Protein AF-A0A182EG46-F1 (afdb_monomer_lite)

Sequence (198 aa):
VIAFLNEAFMSFDEVIKCHDAYKVETTGETYMMASGVPSENGGKHIFEIAEIALKIRQKTFAHKVIAAPNWRLRVRIGFHCGPIAAGVIGLRSPRYCLFGDTVNFASRMQSNCQANQIQVAESTAKILMEYSKYKLTKRGVVHVKGKGDVNTFWLNELVLDEKQPIEATMPVCNTLYQTLNSETNLKQVNQTIDPIQS

Secondary structure (DSSP, 8-state):
-HHHHHHHHHHHHHHHTTSS-EEEEEETTEEEEESS-SS--TTTHHHHHHHHHHHHHHHHHHPEETTEEEEE---EEEE-----EEEEE-SSS-EEEEESHHHHHHHHHHHTPPTTEEEEEHHHHHHHHTSTTEEEEEEEEEEETTTEEEEEEEEEEE---TTS-----S---THHHHHHHHGGGTTSSS--------

p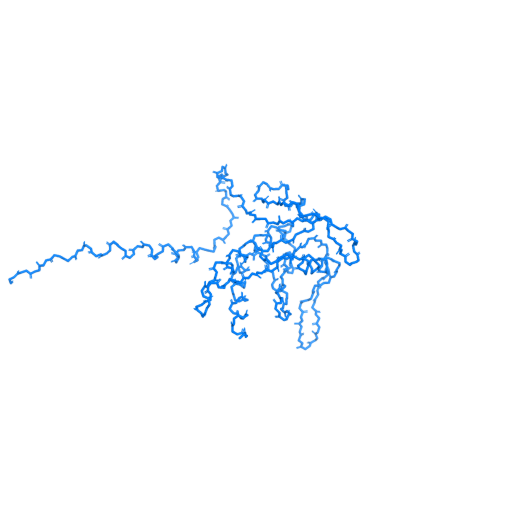LDDT: mean 82.07, std 21.65, range [32.56, 98.38]

Organism: Onchocerca ochengi (NCBI:txid42157)

Foldseek 3Di:
DVVVLVVLVVQLVVLCVQAQKDFQDDDDSDTDIFHCPPHHDPPCGLVRLLVSLQSSLVVQQPDADPVGRPDTQWAQAFAEDDDWDWDWDDDPDTGIDIDDPRVVVRVQQRV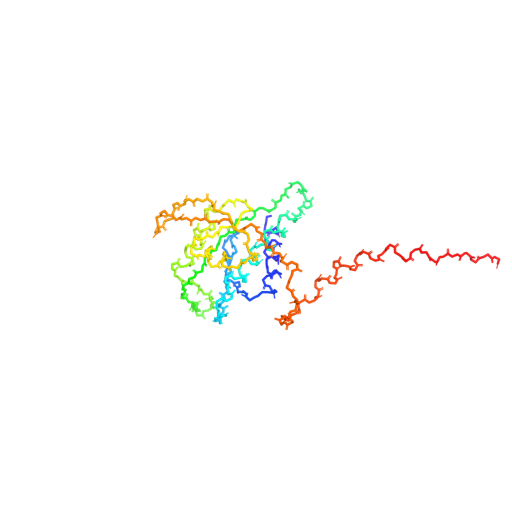PGDTSWYKYFPVSVVVVVVDPQWDKDWPQWDQGVPPGTTTMITTDGGDDDPPDDPPDDDPDPPPPVVVVVVVVPPPPPPPDDDDDDD

InterPro domains:
  IPR001054 Adenylyl cyclase class-3/4/guanylyl cyclase [PF00211] (1-156)
  IPR001054 Adenylyl cyclase class-3/4/guanylyl cyclase [PS50125] (1-110)
  IPR001054 Adenylyl cyclase class-3/4/guanylyl cyclase [SM00044] (1-138)
  IPR001054 Adenylyl cyclase class-3/4/guanylyl cyclase [cd07302] (1-155)
  IPR029787 Nucleotide cyclase [G3DSA:3.30.70.1230] (1-159)
  IPR029787 Nucleotide cyclase [SSF55073] (2-161)
  IPR050401 Cyclic nucleotide synthase [PTHR11920] (1-157)

Radius of gyration: 21.21 Å; chains: 1; bounding box: 42×74×62 Å

Structure (mmCIF, N/CA/C/O backbone):
data_AF-A0A182EG46-F1
#
_entry.id   AF-A0A182EG46-F1
#
loop_
_atom_site.group_PDB
_atom_site.id
_atom_site.type_symbol
_atom_site.label_atom_id
_atom_site.label_alt_id
_atom_site.label_comp_id
_atom_site.label_asym_id
_atom_site.label_entity_id
_atom_site.label_seq_id
_atom_site.pdbx_PDB_ins_code
_atom_site.Cartn_x
_atom_site.Cartn_y
_atom_site.Cartn_z
_atom_site.occupancy
_atom_site.B_iso_or_equiv
_atom_site.auth_seq_id
_atom_site.auth_comp_id
_atom_site.auth_asym_id
_atom_site.auth_atom_id
_atom_site.pdbx_PDB_model_num
ATOM 1 N N . VAL A 1 1 ? 23.048 0.084 -8.386 1.00 69.88 1 VAL A N 1
ATOM 2 C CA . VAL A 1 1 ? 21.799 -0.519 -7.851 1.00 69.88 1 VAL A CA 1
ATOM 3 C C . VAL A 1 1 ? 21.245 0.272 -6.670 1.00 69.88 1 VAL A C 1
ATOM 5 O O . VAL A 1 1 ? 20.116 0.724 -6.766 1.00 69.88 1 VAL A O 1
ATOM 8 N N . ILE A 1 2 ? 22.025 0.519 -5.607 1.00 82.38 2 ILE A N 1
ATOM 9 C CA . ILE A 1 2 ? 21.559 1.271 -4.419 1.00 82.38 2 ILE A CA 1
ATOM 10 C C . ILE A 1 2 ? 21.042 2.677 -4.774 1.00 82.38 2 ILE A C 1
ATOM 12 O O . ILE A 1 2 ? 19.960 3.047 -4.338 1.00 82.38 2 ILE A O 1
ATOM 16 N N . ALA A 1 3 ? 21.759 3.426 -5.622 1.00 83.06 3 ALA A N 1
ATOM 17 C CA . ALA A 1 3 ? 21.340 4.768 -6.046 1.00 83.06 3 ALA A CA 1
ATOM 18 C C . ALA A 1 3 ? 19.960 4.786 -6.732 1.00 83.06 3 ALA A C 1
ATOM 20 O O . ALA A 1 3 ? 19.147 5.659 -6.455 1.00 83.06 3 ALA A O 1
ATOM 21 N N . PHE A 1 4 ? 19.673 3.777 -7.559 1.00 84.12 4 PHE A N 1
ATOM 22 C CA . PHE A 1 4 ? 18.389 3.641 -8.246 1.00 84.12 4 PHE A CA 1
ATOM 23 C C . PHE A 1 4 ? 17.238 3.352 -7.269 1.00 84.12 4 PHE A C 1
ATOM 25 O O . PHE A 1 4 ? 16.177 3.961 -7.358 1.00 84.12 4 PHE A O 1
ATOM 32 N N . LEU A 1 5 ? 17.450 2.447 -6.305 1.00 85.81 5 LEU A N 1
ATOM 33 C CA . LEU A 1 5 ? 16.453 2.178 -5.262 1.00 85.81 5 LEU A CA 1
ATOM 34 C C . LEU A 1 5 ? 16.202 3.414 -4.396 1.00 85.81 5 LEU A C 1
ATOM 36 O O . LEU A 1 5 ? 15.059 3.703 -4.055 1.00 85.81 5 LEU A O 1
ATOM 40 N N . ASN A 1 6 ? 17.260 4.160 -4.080 1.00 88.00 6 ASN A N 1
ATOM 41 C CA . ASN A 1 6 ? 17.144 5.399 -3.327 1.00 88.00 6 ASN A CA 1
ATOM 42 C C . ASN A 1 6 ? 16.305 6.442 -4.080 1.00 88.00 6 ASN A C 1
ATOM 44 O O . ASN A 1 6 ? 15.398 7.019 -3.495 1.00 88.00 6 ASN A O 1
ATOM 48 N N . GLU A 1 7 ? 16.540 6.631 -5.379 1.00 87.31 7 GLU A N 1
ATOM 49 C CA . GLU A 1 7 ? 15.743 7.534 -6.220 1.00 87.31 7 GLU A CA 1
ATOM 50 C C . GLU A 1 7 ? 14.262 7.119 -6.276 1.00 87.31 7 GLU A C 1
ATOM 52 O O . GLU A 1 7 ? 13.366 7.951 -6.110 1.00 87.31 7 GLU A O 1
ATOM 57 N N . ALA A 1 8 ? 13.989 5.818 -6.424 1.00 89.06 8 ALA A N 1
ATOM 58 C CA . ALA A 1 8 ? 12.625 5.298 -6.388 1.00 89.06 8 ALA A CA 1
ATOM 59 C C . ALA A 1 8 ? 11.939 5.580 -5.039 1.00 89.06 8 ALA A C 1
ATOM 61 O O . ALA A 1 8 ? 10.805 6.056 -5.014 1.00 89.06 8 ALA A O 1
ATOM 62 N N . PHE A 1 9 ? 12.621 5.350 -3.914 1.00 92.25 9 PHE A N 1
ATOM 63 C CA . PHE A 1 9 ? 12.062 5.621 -2.587 1.00 92.25 9 PHE A CA 1
ATOM 64 C C . PHE A 1 9 ? 11.908 7.113 -2.290 1.00 92.25 9 PHE A C 1
ATOM 66 O O . PHE A 1 9 ? 10.911 7.493 -1.680 1.00 92.25 9 PHE A O 1
ATOM 73 N N . MET A 1 10 ? 12.807 7.970 -2.779 1.00 91.25 10 MET A N 1
ATOM 74 C CA . MET A 1 10 ? 12.635 9.424 -2.703 1.00 91.25 10 MET A CA 1
ATOM 75 C C . MET A 1 10 ? 11.373 9.871 -3.447 1.00 91.25 10 MET A C 1
ATOM 77 O O . MET A 1 10 ? 10.592 10.667 -2.930 1.00 91.25 10 MET A O 1
ATOM 81 N N . SER A 1 11 ? 11.121 9.295 -4.624 1.00 91.06 11 SER A N 1
ATOM 82 C CA . SER A 1 11 ? 9.901 9.549 -5.389 1.00 91.06 11 SER A CA 1
ATOM 83 C C . SER A 1 11 ? 8.634 9.143 -4.623 1.00 91.06 11 SER A C 1
ATOM 85 O O . SER A 1 11 ? 7.620 9.836 -4.732 1.00 91.06 11 SER A O 1
ATOM 87 N N . PHE A 1 12 ? 8.683 8.069 -3.823 1.00 94.69 12 PHE A N 1
ATOM 88 C CA . PHE A 1 12 ? 7.563 7.646 -2.968 1.00 94.69 12 PHE A CA 1
ATOM 89 C C . PHE A 1 12 ? 7.383 8.591 -1.783 1.00 94.69 12 PHE A C 1
ATOM 91 O O . PHE A 1 12 ? 6.261 9.018 -1.514 1.00 94.69 12 PHE A O 1
ATOM 98 N N . ASP A 1 13 ? 8.484 8.965 -1.127 1.00 94.56 13 ASP A N 1
ATOM 99 C CA . ASP A 1 13 ? 8.486 9.917 -0.016 1.00 94.56 13 ASP A CA 1
ATOM 100 C C . ASP A 1 13 ? 7.876 11.267 -0.451 1.00 94.56 13 ASP A C 1
ATOM 102 O O . ASP A 1 13 ? 7.113 11.873 0.297 1.00 94.56 13 ASP A O 1
ATOM 106 N N . GLU A 1 14 ? 8.134 11.727 -1.681 1.00 93.94 14 GLU A N 1
ATOM 107 C CA . GLU A 1 14 ? 7.495 12.923 -2.252 1.00 93.94 14 GLU A CA 1
ATOM 108 C C . GLU A 1 14 ? 5.975 12.795 -2.402 1.00 93.94 14 GLU A C 1
ATOM 110 O O . GLU A 1 14 ? 5.255 13.754 -2.128 1.00 93.94 14 GLU A O 1
ATOM 115 N N . VAL A 1 15 ? 5.475 11.629 -2.827 1.00 94.31 15 VAL A N 1
ATOM 116 C CA . VAL A 1 15 ? 4.026 11.404 -2.945 1.00 94.31 15 VAL A CA 1
ATOM 117 C C . VAL A 1 15 ? 3.390 11.400 -1.558 1.00 94.31 15 VAL A C 1
ATOM 119 O O . VAL A 1 15 ? 2.380 12.068 -1.349 1.00 94.31 15 VAL A O 1
ATOM 122 N N . ILE A 1 16 ? 3.995 10.698 -0.600 1.00 94.31 16 ILE A N 1
ATOM 123 C CA . ILE A 1 16 ? 3.466 10.541 0.761 1.00 94.31 16 ILE A CA 1
ATOM 124 C C . ILE A 1 16 ? 3.386 11.878 1.501 1.00 94.31 16 ILE A C 1
ATOM 126 O O . ILE A 1 16 ? 2.417 12.103 2.212 1.00 94.31 16 ILE A O 1
ATOM 130 N N . LYS A 1 17 ? 4.322 12.811 1.273 1.00 92.31 17 LYS A N 1
ATOM 131 C CA . LYS A 1 17 ? 4.291 14.159 1.881 1.00 92.31 17 LYS A CA 1
ATOM 132 C C . LYS A 1 17 ? 2.993 14.939 1.640 1.00 92.31 17 LYS A C 1
ATOM 134 O O . LYS A 1 17 ? 2.697 15.848 2.406 1.00 92.31 17 LYS A O 1
ATOM 139 N N . CYS A 1 18 ? 2.258 14.626 0.573 1.00 91.06 18 CYS A N 1
ATOM 140 C CA . CYS A 1 18 ? 1.015 15.314 0.215 1.00 91.06 18 CYS A CA 1
ATOM 141 C C . CYS A 1 18 ? -0.251 14.594 0.710 1.00 91.06 18 CYS A C 1
ATOM 143 O O . CYS A 1 18 ? -1.343 14.974 0.297 1.00 91.06 18 CYS A O 1
ATOM 145 N N . HIS A 1 19 ? -0.110 13.535 1.509 1.00 94.00 19 HIS A N 1
ATOM 146 C CA . HIS A 1 19 ? -1.203 12.661 1.934 1.00 94.00 19 HIS A CA 1
ATOM 147 C C . HIS A 1 19 ? -1.092 12.365 3.427 1.00 94.00 19 HIS A C 1
ATOM 149 O O . HIS A 1 19 ? -0.013 12.462 4.017 1.00 94.00 19 HIS A O 1
ATOM 155 N N . ASP A 1 20 ? -2.197 11.948 4.033 1.00 94.12 20 ASP A N 1
ATOM 156 C CA . ASP A 1 20 ? -2.189 11.459 5.410 1.00 94.12 20 ASP A CA 1
ATOM 157 C C . ASP A 1 20 ? -1.696 10.006 5.438 1.00 94.12 20 ASP A C 1
ATOM 159 O O . ASP A 1 20 ? -2.478 9.057 5.496 1.00 94.12 20 ASP A O 1
ATOM 163 N N . ALA A 1 21 ? -0.383 9.812 5.319 1.00 95.31 21 ALA A N 1
ATOM 164 C CA . ALA A 1 21 ? 0.248 8.503 5.413 1.00 95.31 21 ALA A CA 1
ATOM 165 C C . ALA A 1 21 ? 1.615 8.570 6.103 1.00 95.31 21 ALA A C 1
ATOM 167 O O . ALA A 1 21 ? 2.409 9.490 5.921 1.00 95.31 21 ALA A O 1
ATOM 168 N N . TYR A 1 22 ? 1.907 7.530 6.873 1.00 94.31 22 TYR A N 1
ATOM 169 C CA . TYR A 1 22 ? 3.137 7.335 7.615 1.00 94.31 22 TYR A CA 1
ATOM 170 C C . TYR A 1 22 ? 3.993 6.243 6.965 1.00 94.31 22 TYR A C 1
ATOM 172 O O . TYR A 1 22 ? 3.530 5.125 6.720 1.00 94.31 22 TYR A O 1
ATOM 180 N N . LYS A 1 23 ? 5.269 6.554 6.720 1.00 94.88 23 LYS A N 1
ATOM 181 C CA . LYS A 1 23 ? 6.291 5.588 6.295 1.00 94.88 23 LYS A CA 1
ATOM 182 C C . LYS A 1 23 ? 6.697 4.725 7.488 1.00 94.88 23 LYS A C 1
ATOM 184 O O . LYS A 1 23 ? 7.334 5.222 8.410 1.00 94.88 23 LYS A O 1
ATOM 189 N N . VAL A 1 24 ? 6.356 3.440 7.446 1.00 92.88 24 VAL A N 1
ATOM 190 C CA . VAL A 1 24 ? 6.609 2.497 8.546 1.00 92.88 24 VAL A CA 1
ATOM 191 C C . VAL A 1 24 ? 8.042 1.989 8.479 1.00 92.88 24 VAL A C 1
ATOM 193 O O . VAL A 1 24 ? 8.844 2.230 9.377 1.00 92.88 24 VAL A O 1
ATOM 196 N N . GLU A 1 25 ? 8.382 1.300 7.392 1.00 90.69 25 GLU A N 1
ATOM 197 C CA . GLU A 1 25 ? 9.699 0.703 7.219 1.00 90.69 25 GLU A CA 1
ATOM 198 C C . GLU A 1 25 ? 10.022 0.437 5.748 1.00 90.69 25 GLU A C 1
ATOM 200 O O . GLU A 1 25 ? 9.164 0.474 4.862 1.00 90.69 25 GLU A O 1
ATOM 205 N N . THR A 1 26 ? 11.296 0.153 5.496 1.00 89.88 26 THR A N 1
ATOM 206 C CA . THR A 1 26 ? 11.790 -0.340 4.211 1.00 89.88 26 THR A CA 1
ATOM 207 C C . THR A 1 26 ? 12.552 -1.635 4.447 1.00 89.88 26 THR A C 1
ATOM 209 O O . THR A 1 26 ? 13.492 -1.657 5.245 1.00 89.88 26 THR A O 1
ATOM 212 N N . THR A 1 27 ? 12.189 -2.696 3.731 1.00 89.56 27 THR A N 1
ATOM 213 C CA . THR A 1 27 ? 12.832 -4.012 3.846 1.00 89.56 27 THR A CA 1
ATOM 214 C C . THR A 1 27 ? 13.258 -4.491 2.466 1.00 89.56 27 THR A C 1
ATOM 216 O O . THR A 1 27 ? 12.429 -4.864 1.635 1.00 89.56 27 THR A O 1
ATOM 219 N N . GLY A 1 28 ? 14.568 -4.471 2.205 1.00 89.50 28 GLY A N 1
ATOM 220 C CA . GLY A 1 28 ? 15.116 -4.772 0.882 1.00 89.50 28 GLY A CA 1
ATOM 221 C C . GLY A 1 28 ? 14.587 -3.794 -0.171 1.00 89.50 28 GLY A C 1
ATOM 222 O O . GLY A 1 28 ? 14.840 -2.596 -0.093 1.00 89.50 28 GLY A O 1
ATOM 223 N N . GLU A 1 29 ? 13.836 -4.312 -1.139 1.00 90.75 29 GLU A N 1
ATOM 224 C CA . GLU A 1 29 ? 13.167 -3.537 -2.198 1.00 90.75 29 GLU A CA 1
ATOM 225 C C . GLU A 1 29 ? 11.704 -3.175 -1.873 1.00 90.75 29 GLU A C 1
ATOM 227 O O . GLU A 1 29 ? 11.009 -2.580 -2.695 1.00 90.75 29 GLU A O 1
ATOM 232 N N . THR A 1 30 ? 11.216 -3.535 -0.682 1.00 93.94 30 THR A N 1
ATOM 233 C CA . THR A 1 30 ? 9.835 -3.272 -0.259 1.00 93.94 30 THR A CA 1
ATOM 234 C C . THR A 1 30 ? 9.750 -1.991 0.556 1.00 93.94 30 THR A C 1
ATOM 236 O O . THR A 1 30 ? 10.526 -1.779 1.487 1.00 93.94 30 THR A O 1
ATOM 239 N N . TYR A 1 31 ? 8.761 -1.165 0.222 1.00 95.94 31 TYR A N 1
ATOM 240 C CA . TYR A 1 31 ? 8.428 0.067 0.921 1.00 95.94 31 TYR A CA 1
ATOM 241 C C . TYR A 1 31 ? 7.073 -0.099 1.613 1.00 95.94 31 TYR A C 1
ATOM 243 O O . TYR A 1 31 ? 6.078 -0.390 0.945 1.00 95.94 31 TYR A O 1
ATOM 251 N N . MET A 1 32 ? 7.029 0.073 2.935 1.00 96.06 32 MET A N 1
ATOM 252 C CA . MET A 1 32 ? 5.811 -0.071 3.730 1.00 96.06 32 MET A CA 1
ATOM 253 C C . MET A 1 32 ? 5.342 1.282 4.263 1.00 96.06 32 MET A C 1
ATOM 255 O O . MET A 1 32 ? 6.093 2.026 4.895 1.00 96.06 32 MET A O 1
ATOM 259 N N . MET A 1 33 ? 4.060 1.566 4.052 1.00 96.44 33 MET A N 1
ATOM 260 C CA . MET A 1 33 ? 3.377 2.748 4.565 1.00 96.44 33 MET A CA 1
ATOM 261 C C . MET A 1 33 ? 1.991 2.375 5.084 1.00 96.44 33 MET A C 1
ATOM 263 O O . MET A 1 33 ? 1.413 1.372 4.658 1.00 96.44 33 MET A O 1
ATOM 267 N N . ALA A 1 34 ? 1.459 3.196 5.977 1.00 96.94 34 ALA A N 1
ATOM 268 C CA . ALA A 1 34 ? 0.121 3.051 6.528 1.00 96.94 34 ALA A CA 1
ATOM 269 C C . ALA A 1 34 ? -0.527 4.424 6.706 1.00 96.94 34 ALA A C 1
ATOM 271 O O . ALA A 1 34 ? 0.165 5.422 6.851 1.00 96.94 34 ALA A O 1
ATOM 272 N N . SER A 1 35 ? -1.852 4.471 6.706 1.00 97.19 35 SER A N 1
ATOM 273 C CA . SER A 1 35 ? -2.635 5.677 6.980 1.00 97.19 35 SER A CA 1
ATOM 274 C C . SER A 1 35 ? -3.584 5.398 8.147 1.00 97.19 35 SER A C 1
ATOM 276 O O . SER A 1 35 ? -3.879 4.234 8.426 1.00 97.19 35 SER A O 1
ATOM 278 N N . GLY A 1 36 ? -4.028 6.441 8.852 1.00 94.75 36 GLY A N 1
ATOM 279 C CA . GLY A 1 36 ? -4.749 6.300 10.122 1.00 94.75 36 GLY A CA 1
ATOM 280 C C . GLY A 1 36 ? -3.841 5.920 11.298 1.00 94.75 36 GLY A C 1
ATOM 281 O O . GLY A 1 36 ? -4.321 5.410 12.306 1.00 94.75 36 GLY A O 1
ATOM 282 N N . VAL A 1 37 ? -2.530 6.145 11.156 1.00 92.81 37 VAL A N 1
ATOM 283 C CA . VAL A 1 37 ? -1.521 6.006 12.211 1.00 92.81 37 VAL A CA 1
ATOM 284 C C . VAL A 1 37 ? -0.540 7.184 12.152 1.00 92.81 37 VAL A C 1
ATOM 286 O O . VAL A 1 37 ? -0.230 7.650 11.056 1.00 92.81 37 VAL A O 1
ATOM 289 N N . PRO A 1 38 ? -0.017 7.662 13.296 1.00 89.88 38 PRO A N 1
ATOM 290 C CA . PRO A 1 38 ? -0.308 7.208 14.661 1.00 89.88 38 PRO A CA 1
ATOM 291 C C . PRO A 1 38 ? -1.683 7.653 15.183 1.00 89.88 38 PRO A C 1
ATOM 293 O O . PRO A 1 38 ? -2.116 7.178 16.228 1.00 89.88 38 PRO A O 1
ATOM 296 N N . SER A 1 39 ? -2.361 8.544 14.462 1.00 91.38 39 SER A N 1
ATOM 297 C CA . SER A 1 39 ? -3.698 9.032 14.790 1.00 91.38 39 SER A CA 1
ATOM 298 C C . SER A 1 39 ? -4.708 8.524 13.773 1.00 91.38 39 SER A C 1
ATOM 300 O O . SER A 1 39 ? -4.466 8.577 12.568 1.00 91.38 39 SER A O 1
ATOM 302 N N . GLU A 1 40 ? -5.848 8.045 14.259 1.00 92.62 40 GLU A N 1
ATOM 303 C CA . GLU A 1 40 ? -6.932 7.589 13.396 1.00 92.62 40 GLU A CA 1
ATOM 304 C C . GLU A 1 40 ? -7.522 8.753 12.592 1.00 92.62 40 GLU A C 1
ATOM 306 O O . GLU A 1 40 ? -7.720 9.853 13.107 1.00 92.62 40 GLU A O 1
ATOM 311 N N . ASN A 1 41 ? -7.855 8.496 11.328 1.00 92.88 41 ASN A N 1
ATOM 312 C CA . ASN A 1 41 ? -8.353 9.511 10.397 1.00 92.88 41 ASN A CA 1
ATOM 313 C C . ASN A 1 41 ? -9.816 9.297 9.977 1.00 92.88 41 ASN A C 1
ATOM 315 O O . ASN A 1 41 ? -10.226 9.702 8.888 1.00 92.88 41 ASN A O 1
ATOM 319 N N . GLY A 1 42 ? -10.611 8.630 10.820 1.00 89.81 42 GLY A N 1
ATOM 320 C CA . GLY A 1 42 ? -12.055 8.473 10.610 1.00 89.81 42 GLY A CA 1
ATOM 321 C C . GLY A 1 42 ? -12.429 7.705 9.338 1.00 89.81 42 GLY A C 1
ATOM 322 O O . GLY A 1 42 ? -13.409 8.042 8.683 1.00 89.81 42 GLY A O 1
ATOM 323 N N . GLY A 1 43 ? -11.626 6.711 8.946 1.00 88.69 43 GLY A N 1
ATOM 324 C CA . GLY A 1 43 ? -11.884 5.882 7.759 1.00 88.69 43 GLY A CA 1
ATOM 325 C C . GLY A 1 43 ? -11.297 6.420 6.450 1.00 88.69 43 GLY A C 1
ATOM 326 O O . GLY A 1 43 ? -11.327 5.719 5.440 1.00 88.69 43 GLY A O 1
ATOM 327 N N . LYS A 1 44 ? -10.693 7.618 6.458 1.00 93.62 44 LYS A N 1
ATOM 328 C CA . LYS A 1 44 ? -10.077 8.216 5.260 1.00 93.62 44 LYS A CA 1
ATOM 329 C C . LYS A 1 44 ? -8.865 7.437 4.743 1.00 93.62 44 LYS A C 1
ATOM 331 O O . LYS A 1 44 ? -8.557 7.511 3.556 1.00 93.62 44 LYS A O 1
ATOM 336 N N . HIS A 1 45 ? -8.231 6.635 5.599 1.00 95.31 45 HIS A N 1
ATOM 337 C CA . HIS A 1 45 ? -7.013 5.884 5.291 1.00 95.31 45 HIS A CA 1
ATOM 338 C C . HIS A 1 45 ? -7.082 5.030 4.026 1.00 95.31 45 HIS A C 1
ATOM 340 O O . HIS A 1 45 ? -6.083 4.881 3.326 1.00 95.31 45 HIS A O 1
ATOM 346 N N . ILE A 1 46 ? -8.252 4.480 3.705 1.00 95.88 46 ILE A N 1
ATOM 347 C CA . ILE A 1 46 ? -8.434 3.647 2.513 1.00 95.88 46 ILE A CA 1
ATOM 348 C C . ILE A 1 46 ? -8.235 4.486 1.245 1.00 95.88 46 ILE A C 1
ATOM 350 O O . ILE A 1 46 ? -7.577 4.040 0.304 1.00 95.88 46 ILE A O 1
ATOM 354 N N . PHE A 1 47 ? -8.761 5.711 1.240 1.00 95.19 47 PHE A N 1
ATOM 355 C CA . PHE A 1 47 ? -8.686 6.634 0.109 1.00 95.19 47 PHE A CA 1
ATOM 356 C C . PHE A 1 47 ? -7.289 7.225 -0.046 1.00 95.19 47 PHE A C 1
ATOM 358 O O . PHE A 1 47 ? -6.769 7.237 -1.160 1.00 95.19 47 PHE A O 1
ATOM 365 N N . GLU A 1 48 ? -6.660 7.615 1.065 1.00 96.25 48 GLU A N 1
ATOM 366 C CA . GLU A 1 48 ? -5.273 8.097 1.088 1.00 96.25 48 GLU A CA 1
ATOM 367 C C . GLU A 1 48 ? -4.333 7.062 0.454 1.00 96.25 48 GLU A C 1
ATOM 369 O O . GLU A 1 48 ? -3.606 7.354 -0.495 1.00 96.25 48 GLU A O 1
ATOM 374 N N . ILE A 1 49 ? -4.406 5.803 0.904 1.00 97.50 49 ILE A N 1
ATOM 375 C CA . ILE A 1 49 ? -3.552 4.729 0.380 1.00 97.50 49 ILE A CA 1
ATOM 376 C C . ILE A 1 49 ? -3.875 4.406 -1.084 1.00 97.50 49 ILE A C 1
ATOM 378 O O . ILE A 1 49 ? -2.950 4.179 -1.868 1.00 97.50 49 ILE A O 1
ATOM 382 N N . ALA A 1 50 ? -5.151 4.407 -1.480 1.00 97.06 50 ALA A N 1
ATOM 383 C CA . ALA A 1 50 ? -5.548 4.170 -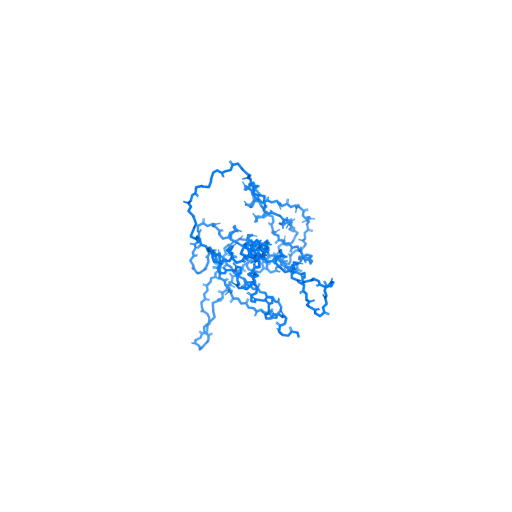2.867 1.00 97.06 50 ALA A CA 1
ATOM 384 C C . ALA A 1 50 ? -4.990 5.245 -3.818 1.00 97.06 50 ALA A C 1
ATOM 386 O O . ALA A 1 50 ? -4.462 4.920 -4.886 1.00 97.06 50 ALA A O 1
ATOM 387 N N . GLU A 1 51 ? -5.057 6.517 -3.426 1.00 96.00 51 GLU A N 1
ATOM 388 C CA . GLU A 1 51 ? -4.553 7.639 -4.221 1.00 96.00 51 GLU A CA 1
ATOM 389 C C . GLU A 1 51 ? -3.023 7.651 -4.292 1.00 96.00 51 GLU A C 1
ATOM 391 O O . GLU A 1 51 ? -2.461 7.807 -5.382 1.00 96.00 51 GLU A O 1
ATOM 396 N N . ILE A 1 52 ? -2.338 7.387 -3.174 1.00 97.00 52 ILE A N 1
ATOM 397 C CA . ILE A 1 52 ? -0.880 7.223 -3.165 1.00 97.00 52 ILE A CA 1
ATOM 398 C C . ILE A 1 52 ? -0.471 6.068 -4.088 1.00 97.00 52 ILE A C 1
ATOM 400 O O . ILE A 1 52 ? 0.444 6.227 -4.897 1.00 97.00 52 ILE A O 1
ATOM 404 N N . ALA A 1 53 ? -1.150 4.918 -4.018 1.00 97.38 53 ALA A N 1
ATOM 405 C CA . ALA A 1 53 ? -0.834 3.752 -4.842 1.00 97.38 53 ALA A CA 1
ATOM 406 C C . ALA A 1 53 ? -0.936 4.061 -6.345 1.00 97.38 53 ALA A C 1
ATOM 408 O O . ALA A 1 53 ? -0.043 3.700 -7.119 1.00 97.38 53 ALA A O 1
ATOM 409 N N . LEU A 1 54 ? -1.994 4.767 -6.758 1.00 96.62 54 LEU A N 1
ATOM 410 C CA . LEU A 1 54 ? -2.183 5.206 -8.142 1.00 96.62 54 LEU A CA 1
ATOM 411 C C . LEU A 1 54 ? -1.076 6.176 -8.584 1.00 96.62 54 LEU A C 1
ATOM 413 O O . LEU A 1 54 ? -0.464 5.959 -9.635 1.00 96.62 54 LEU A O 1
ATOM 417 N N . LYS A 1 55 ? -0.766 7.187 -7.761 1.00 95.62 55 LYS A N 1
ATOM 418 C CA . LYS A 1 55 ? 0.290 8.179 -8.030 1.00 95.62 55 LYS A CA 1
ATOM 419 C C . LYS A 1 55 ? 1.672 7.531 -8.128 1.00 95.62 55 LYS A C 1
ATOM 421 O O . LYS A 1 55 ? 2.410 7.813 -9.072 1.00 95.62 55 LYS A O 1
ATOM 426 N N . ILE A 1 56 ? 2.014 6.619 -7.214 1.00 95.31 56 ILE A N 1
ATOM 427 C CA . ILE A 1 56 ? 3.286 5.881 -7.237 1.00 95.31 56 ILE A CA 1
ATOM 428 C C . ILE A 1 56 ? 3.399 5.046 -8.512 1.00 95.31 56 ILE A C 1
ATOM 430 O O . ILE A 1 56 ? 4.419 5.120 -9.202 1.00 95.31 56 ILE A O 1
ATOM 434 N N . ARG A 1 57 ? 2.365 4.273 -8.867 1.00 95.31 57 ARG A N 1
ATOM 435 C CA . ARG A 1 57 ? 2.390 3.460 -10.090 1.00 95.31 57 ARG A CA 1
ATOM 436 C C . ARG A 1 57 ? 2.557 4.334 -11.336 1.00 95.31 57 ARG A C 1
ATOM 438 O O . ARG A 1 57 ? 3.377 4.019 -12.191 1.00 95.31 57 ARG A O 1
ATOM 445 N N . GLN A 1 58 ? 1.830 5.447 -11.428 1.00 92.56 58 GLN A N 1
ATOM 446 C CA . GLN A 1 58 ? 1.937 6.371 -12.560 1.00 92.56 58 GLN A CA 1
ATOM 447 C C . GLN A 1 58 ? 3.336 6.995 -12.656 1.00 92.56 58 GLN A C 1
ATOM 449 O O . GLN A 1 58 ? 3.951 6.964 -13.722 1.00 92.56 58 GLN A O 1
ATOM 454 N N . LYS A 1 59 ? 3.866 7.513 -11.541 1.00 90.94 59 LYS A N 1
ATOM 455 C CA . LYS A 1 59 ? 5.173 8.184 -11.489 1.00 90.94 59 LYS A CA 1
ATOM 456 C C . LYS A 1 59 ? 6.319 7.227 -11.814 1.00 90.94 59 LYS A C 1
ATOM 458 O O . LYS A 1 59 ? 7.199 7.568 -12.598 1.00 90.94 59 LYS A O 1
ATOM 463 N N . THR A 1 60 ? 6.283 6.007 -11.279 1.00 89.75 60 THR A N 1
ATOM 464 C CA . THR A 1 60 ? 7.305 4.981 -11.559 1.00 89.75 60 THR A CA 1
ATOM 465 C C . THR A 1 60 ? 7.265 4.472 -12.991 1.00 89.75 60 THR A C 1
ATOM 467 O O . THR A 1 60 ? 8.317 4.272 -13.592 1.00 89.75 60 THR A O 1
ATOM 470 N N . PHE A 1 61 ? 6.074 4.317 -13.570 1.00 87.31 61 PHE A N 1
ATOM 471 C CA . PHE A 1 61 ? 5.938 3.881 -14.956 1.00 87.31 61 PHE A CA 1
ATOM 472 C C . PHE A 1 61 ? 6.330 4.973 -15.967 1.00 87.31 61 PHE A C 1
ATOM 474 O O . PHE A 1 61 ? 6.812 4.663 -17.061 1.00 87.31 61 PHE A O 1
ATOM 481 N N . ALA A 1 62 ? 6.136 6.247 -15.612 1.00 85.94 62 ALA A N 1
ATOM 482 C CA . ALA A 1 62 ? 6.561 7.394 -16.414 1.00 85.94 62 ALA A CA 1
ATOM 483 C C . ALA A 1 62 ? 8.073 7.662 -16.320 1.00 85.94 62 ALA A C 1
ATOM 485 O O . ALA A 1 62 ? 8.662 8.182 -17.270 1.00 85.94 62 ALA A O 1
ATOM 486 N N . HIS A 1 63 ? 8.699 7.300 -15.198 1.00 78.81 63 HIS A N 1
ATOM 487 C CA . HIS A 1 63 ? 10.124 7.497 -14.975 1.00 78.81 63 HIS A CA 1
ATOM 488 C C . HIS A 1 63 ? 10.961 6.659 -15.958 1.00 78.81 63 HIS A C 1
ATOM 490 O O . HIS A 1 63 ? 10.873 5.428 -15.995 1.00 78.81 63 HIS A O 1
ATOM 496 N N . LYS A 1 64 ? 11.782 7.342 -16.765 1.00 73.56 64 LYS A N 1
ATOM 497 C CA . LYS A 1 64 ? 12.719 6.729 -17.712 1.00 73.56 64 LYS A CA 1
ATOM 498 C C . LYS A 1 64 ? 14.124 6.785 -17.137 1.00 73.56 64 LYS A C 1
ATOM 500 O O . LYS A 1 64 ? 14.612 7.859 -16.800 1.00 73.56 64 LYS A O 1
ATOM 505 N N . VAL A 1 65 ? 14.794 5.641 -17.102 1.00 72.62 65 VAL A N 1
ATOM 506 C CA . VAL A 1 65 ? 16.199 5.579 -16.695 1.00 72.62 65 VAL A CA 1
ATOM 507 C C . VAL A 1 65 ? 17.064 6.057 -17.860 1.00 72.62 65 VAL A C 1
ATOM 509 O O . VAL A 1 65 ? 16.984 5.492 -18.948 1.00 72.62 65 VAL A O 1
ATOM 512 N N . ILE A 1 66 ? 17.917 7.064 -17.637 1.00 71.44 66 ILE A N 1
ATOM 513 C CA . ILE A 1 66 ? 18.799 7.641 -18.676 1.00 71.44 66 ILE A CA 1
ATOM 514 C C . ILE A 1 66 ? 19.651 6.550 -19.344 1.00 71.44 66 ILE A C 1
ATOM 516 O O . ILE A 1 66 ? 19.759 6.498 -20.565 1.00 71.44 66 ILE A O 1
ATOM 520 N N . ALA A 1 67 ? 20.199 5.633 -18.543 1.00 74.12 67 ALA A N 1
ATOM 521 C CA . ALA A 1 67 ? 21.015 4.520 -19.024 1.00 74.12 67 ALA A CA 1
ATOM 522 C C . ALA A 1 67 ? 20.220 3.435 -19.785 1.00 74.12 67 ALA A C 1
ATOM 524 O O . ALA A 1 67 ? 20.819 2.609 -20.467 1.00 74.12 67 ALA A O 1
ATOM 525 N N . ALA A 1 68 ? 18.888 3.404 -19.663 1.00 75.50 68 ALA A N 1
ATOM 526 C CA . ALA A 1 68 ? 18.025 2.398 -20.281 1.00 75.50 68 ALA A CA 1
ATOM 527 C C . ALA A 1 68 ? 16.630 2.987 -20.591 1.00 75.50 68 ALA A C 1
ATOM 529 O O . ALA A 1 68 ? 15.656 2.669 -19.906 1.00 75.50 68 ALA A O 1
ATOM 530 N N . PRO A 1 69 ? 16.493 3.821 -21.639 1.00 76.06 69 PRO A N 1
ATOM 531 C CA . PRO A 1 69 ? 15.271 4.591 -21.903 1.00 76.06 69 PRO A CA 1
ATOM 532 C C . PRO A 1 69 ? 14.038 3.735 -22.240 1.00 76.06 69 PRO A C 1
ATOM 534 O O . PRO A 1 69 ? 12.906 4.199 -22.098 1.00 76.06 69 PRO A O 1
ATOM 537 N N . ASN A 1 70 ? 14.245 2.483 -22.661 1.00 80.19 70 ASN A N 1
ATOM 538 C CA . ASN A 1 70 ? 13.177 1.517 -22.940 1.00 80.19 70 ASN A CA 1
ATOM 539 C C . ASN A 1 70 ? 12.752 0.711 -21.704 1.00 80.19 70 ASN A C 1
ATOM 541 O O . ASN A 1 70 ? 11.737 0.013 -21.739 1.00 80.19 70 ASN A O 1
ATOM 545 N N . TRP A 1 71 ? 13.518 0.783 -20.615 1.00 82.69 71 TRP A N 1
ATOM 546 C CA . TRP A 1 71 ? 13.213 0.082 -19.379 1.00 82.69 71 TRP A CA 1
ATOM 547 C C . TRP A 1 71 ? 12.386 0.979 -18.456 1.00 82.69 71 TRP A C 1
ATOM 549 O O . TRP A 1 71 ? 12.731 2.133 -18.209 1.00 82.69 71 TRP A O 1
ATOM 559 N N . ARG A 1 72 ? 11.275 0.435 -17.949 1.00 82.69 72 ARG A N 1
ATOM 560 C CA . ARG A 1 72 ? 10.377 1.113 -17.006 1.00 82.69 72 ARG A CA 1
ATOM 561 C C . ARG A 1 72 ? 10.377 0.391 -15.671 1.00 82.69 72 ARG A C 1
ATOM 563 O O . ARG A 1 72 ? 10.289 -0.842 -15.636 1.00 82.69 72 ARG A O 1
ATOM 570 N N . LEU A 1 73 ? 10.384 1.161 -14.587 1.00 87.81 73 LEU A N 1
ATOM 571 C CA . LEU A 1 73 ? 10.206 0.624 -13.246 1.00 87.81 73 LEU A CA 1
ATOM 572 C C . LEU A 1 73 ? 8.760 0.138 -13.086 1.00 87.81 73 LEU A C 1
ATOM 574 O O . LEU A 1 73 ? 7.811 0.914 -13.162 1.00 87.81 73 LEU A O 1
ATOM 578 N N . ARG A 1 74 ? 8.592 -1.170 -12.878 1.00 91.50 74 ARG A N 1
ATOM 579 C CA . ARG A 1 74 ? 7.285 -1.802 -12.668 1.00 91.50 74 ARG A CA 1
ATOM 580 C C . ARG A 1 74 ? 7.145 -2.211 -11.211 1.00 91.50 74 ARG A C 1
ATOM 582 O O . ARG A 1 74 ? 7.708 -3.219 -10.792 1.00 91.50 74 ARG A O 1
ATOM 589 N N . VAL A 1 75 ? 6.376 -1.439 -10.455 1.00 94.31 75 VAL A N 1
ATOM 590 C CA . VAL A 1 75 ? 6.107 -1.715 -9.040 1.00 94.31 75 VAL A CA 1
ATOM 591 C C . VAL A 1 75 ? 4.967 -2.715 -8.870 1.00 94.31 75 VAL A C 1
ATOM 593 O O . VAL A 1 75 ? 4.031 -2.751 -9.666 1.00 94.31 75 VAL A O 1
ATOM 596 N N . ARG A 1 76 ? 5.046 -3.539 -7.826 1.00 97.44 76 ARG A N 1
ATOM 597 C CA . ARG A 1 76 ? 3.942 -4.387 -7.360 1.00 97.44 76 ARG A CA 1
ATOM 598 C C . ARG A 1 76 ? 3.381 -3.751 -6.105 1.00 97.44 76 ARG A C 1
ATOM 600 O O . ARG A 1 76 ? 4.099 -3.676 -5.110 1.00 97.44 76 ARG A O 1
ATOM 607 N N . ILE A 1 77 ? 2.134 -3.302 -6.153 1.00 98.25 77 ILE A N 1
ATOM 608 C CA . ILE A 1 77 ? 1.483 -2.669 -5.007 1.00 98.25 77 ILE A CA 1
ATOM 609 C C . ILE A 1 77 ? 0.342 -3.570 -4.555 1.00 98.25 77 ILE A C 1
ATOM 611 O O . ILE A 1 77 ? -0.431 -4.063 -5.375 1.00 98.25 77 ILE A O 1
ATOM 615 N N . GLY A 1 78 ? 0.232 -3.793 -3.251 1.00 98.00 78 GLY A N 1
ATOM 616 C CA . GLY A 1 78 ? -0.927 -4.447 -2.668 1.00 98.00 78 GLY A CA 1
ATOM 617 C C . GLY A 1 78 ? -1.223 -3.869 -1.299 1.00 98.00 78 GLY A C 1
ATOM 618 O O . GLY A 1 78 ? -0.298 -3.610 -0.532 1.00 98.00 78 GLY A O 1
ATOM 619 N N . PHE A 1 79 ? -2.500 -3.642 -1.011 1.00 97.94 79 PHE A N 1
ATOM 620 C CA . PHE A 1 79 ? -2.925 -3.086 0.267 1.00 97.94 79 PHE A CA 1
ATOM 621 C C . PHE A 1 79 ? -4.256 -3.673 0.729 1.00 97.94 79 PHE A C 1
ATOM 623 O O . PHE A 1 79 ? -5.009 -4.277 -0.039 1.00 97.94 79 PHE A O 1
ATOM 630 N N . HIS A 1 80 ? -4.512 -3.515 2.021 1.00 97.38 80 HIS A N 1
ATOM 631 C CA . HIS A 1 80 ? -5.722 -3.960 2.687 1.00 97.38 80 HIS A CA 1
ATOM 632 C C . HIS A 1 80 ? -6.009 -3.043 3.881 1.00 97.38 80 HIS A C 1
ATOM 634 O O . HIS A 1 80 ? -5.087 -2.450 4.438 1.00 97.38 80 HIS A O 1
ATOM 640 N N . CYS A 1 81 ? -7.279 -2.931 4.261 1.00 95.19 81 CYS A N 1
ATOM 641 C CA . CYS A 1 81 ? -7.744 -2.128 5.385 1.00 95.19 81 CYS A CA 1
ATOM 642 C C . CYS A 1 81 ? -8.381 -3.020 6.453 1.00 95.19 81 CYS A C 1
ATOM 644 O O . CYS A 1 81 ? -9.149 -3.928 6.134 1.00 95.19 81 CYS A O 1
ATOM 646 N N . GLY A 1 82 ? -8.083 -2.744 7.716 1.00 94.69 82 GLY A N 1
ATOM 647 C CA . GLY A 1 82 ? -8.550 -3.535 8.844 1.00 94.69 82 GLY A CA 1
ATOM 648 C C . GLY A 1 82 ? -7.855 -3.124 10.141 1.00 94.69 82 GLY A C 1
ATOM 649 O O . GLY A 1 82 ? -6.971 -2.264 10.118 1.00 94.69 82 GLY A O 1
ATOM 650 N N . PRO A 1 83 ? -8.232 -3.735 11.273 1.00 94.62 83 PRO A N 1
ATOM 651 C CA . PRO A 1 83 ? -7.645 -3.419 12.566 1.00 94.62 83 PRO A CA 1
ATOM 652 C C . PRO A 1 83 ? -6.165 -3.811 12.613 1.00 94.62 83 PRO A C 1
ATOM 654 O O . PRO A 1 83 ? -5.753 -4.839 12.064 1.00 94.62 83 PRO A O 1
ATOM 657 N N . ILE A 1 84 ? -5.371 -2.998 13.302 1.00 95.75 84 ILE A N 1
ATOM 658 C CA . ILE A 1 84 ? -3.947 -3.225 13.549 1.00 95.75 84 ILE A CA 1
ATOM 659 C C . ILE A 1 84 ? -3.615 -2.877 14.998 1.00 95.75 84 ILE A C 1
ATOM 661 O O . ILE A 1 84 ? -4.284 -2.054 15.616 1.00 95.75 84 ILE A O 1
ATOM 665 N N . ALA A 1 85 ? -2.562 -3.488 15.527 1.00 94.62 85 ALA A N 1
ATOM 666 C CA . ALA A 1 85 ? -1.914 -3.037 16.750 1.00 94.62 85 ALA A CA 1
ATOM 667 C C . ALA A 1 85 ? -0.640 -2.281 16.367 1.00 94.62 85 ALA A C 1
ATOM 669 O O . ALA A 1 85 ? 0.148 -2.774 15.561 1.00 94.62 85 ALA A O 1
ATOM 670 N N . ALA A 1 86 ? -0.430 -1.099 16.935 1.00 93.38 86 ALA A N 1
ATOM 671 C CA . ALA A 1 86 ? 0.745 -0.281 16.669 1.00 93.38 86 ALA A CA 1
ATOM 672 C C . ALA A 1 86 ? 1.478 0.040 17.972 1.00 93.38 86 ALA A C 1
ATOM 674 O O . ALA A 1 86 ? 0.850 0.227 19.013 1.00 93.38 86 ALA A O 1
ATOM 675 N N . GLY A 1 87 ? 2.806 0.107 17.926 1.00 92.00 87 GLY A N 1
ATOM 676 C CA . GLY A 1 87 ? 3.599 0.407 19.113 1.00 92.00 87 GLY A CA 1
ATOM 677 C C . GLY A 1 87 ? 5.053 0.712 18.799 1.00 92.00 87 GLY A C 1
ATOM 678 O O . GLY A 1 87 ? 5.556 0.390 17.726 1.00 92.00 87 GLY A O 1
ATOM 679 N N . VAL A 1 88 ? 5.734 1.337 19.756 1.00 92.50 88 VAL A N 1
ATOM 680 C CA . VAL A 1 88 ? 7.172 1.604 19.670 1.00 92.50 88 VAL A CA 1
ATOM 681 C C . VAL A 1 88 ? 7.936 0.463 20.335 1.00 92.50 88 VAL A C 1
ATOM 683 O O . VAL A 1 88 ? 7.687 0.135 21.493 1.00 92.50 88 VAL A O 1
ATOM 686 N N . ILE A 1 89 ? 8.881 -0.130 19.611 1.00 89.88 89 ILE A N 1
ATOM 687 C CA . ILE A 1 89 ? 9.724 -1.231 20.085 1.00 89.88 89 ILE A CA 1
ATOM 688 C C . ILE A 1 89 ? 11.179 -0.786 20.153 1.00 89.88 89 ILE A C 1
ATOM 690 O O . ILE A 1 89 ? 11.697 -0.188 19.216 1.00 89.88 89 ILE A O 1
ATOM 694 N N . GLY A 1 90 ? 11.863 -1.170 21.231 1.00 88.88 90 GLY A N 1
ATOM 695 C CA . GLY A 1 90 ? 13.298 -0.965 21.408 1.00 88.88 90 GLY A CA 1
ATOM 696 C C . GLY A 1 90 ? 13.619 0.246 22.281 1.00 88.88 90 GLY A C 1
ATOM 697 O O . GLY A 1 90 ? 13.102 1.336 22.078 1.00 88.88 90 GLY A O 1
ATOM 698 N N . LEU A 1 91 ? 14.512 0.045 23.255 1.00 86.56 91 LEU A N 1
ATOM 699 C CA . LEU A 1 91 ? 14.904 1.089 24.211 1.00 86.56 91 LEU A CA 1
ATOM 700 C C . LEU A 1 91 ? 15.984 2.030 23.657 1.00 86.56 91 LEU A C 1
ATOM 702 O O . LEU A 1 91 ? 15.956 3.225 23.913 1.00 86.56 91 LEU A O 1
ATOM 706 N N . ARG A 1 92 ? 16.951 1.493 22.900 1.00 88.62 92 ARG A N 1
ATOM 707 C CA . ARG A 1 92 ? 18.092 2.262 22.356 1.00 88.62 92 ARG A CA 1
ATOM 708 C C . ARG A 1 92 ? 17.870 2.773 20.933 1.00 88.62 92 ARG A C 1
ATOM 710 O O . ARG A 1 92 ? 18.477 3.753 20.529 1.00 88.62 92 ARG A O 1
ATOM 717 N N . SER A 1 93 ? 17.024 2.090 20.169 1.00 87.25 93 SER A N 1
ATOM 718 C CA . SER A 1 93 ? 16.651 2.461 18.804 1.00 87.25 93 SER A CA 1
ATOM 719 C C . SER A 1 93 ? 15.157 2.179 18.652 1.00 87.25 93 SER A C 1
ATOM 721 O O . SER A 1 93 ? 14.793 1.076 18.237 1.00 87.25 93 SER A O 1
ATOM 723 N N . PRO A 1 94 ? 14.298 3.110 19.105 1.00 88.12 94 PRO A N 1
ATOM 724 C CA . PRO A 1 94 ? 12.856 2.936 19.051 1.00 88.12 94 PRO A CA 1
ATOM 725 C C . PRO A 1 94 ? 12.381 2.864 17.598 1.00 88.12 94 PRO A C 1
ATOM 727 O O . PRO A 1 94 ? 12.730 3.708 16.773 1.00 88.12 94 PRO A O 1
ATOM 730 N N . ARG A 1 95 ? 11.576 1.849 17.285 1.00 89.25 95 ARG A N 1
ATOM 731 C CA . ARG A 1 95 ? 10.957 1.631 15.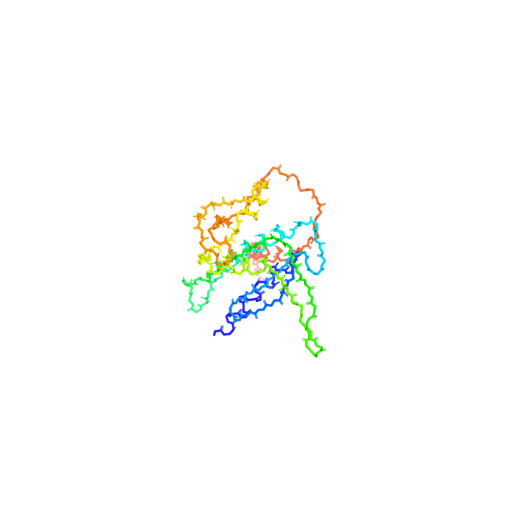973 1.00 89.25 95 ARG A CA 1
ATOM 732 C C . ARG A 1 95 ? 9.453 1.583 16.132 1.00 89.25 95 ARG A C 1
ATOM 734 O O . ARG A 1 95 ? 8.955 0.828 16.961 1.00 89.25 95 ARG A O 1
ATOM 741 N N . TYR A 1 96 ? 8.741 2.376 15.342 1.00 91.25 96 TYR A N 1
ATOM 742 C CA . TYR A 1 96 ? 7.291 2.287 15.277 1.00 91.25 96 TYR A CA 1
ATOM 743 C C . TYR A 1 96 ? 6.906 1.092 14.405 1.00 91.25 96 TYR A C 1
ATOM 745 O O . TYR A 1 96 ? 7.211 1.060 13.215 1.00 91.25 96 TYR A O 1
ATOM 753 N N . CYS A 1 97 ? 6.287 0.088 15.013 1.00 92.19 97 CYS A N 1
ATOM 754 C CA . CYS A 1 97 ? 5.976 -1.182 14.377 1.00 92.19 97 CYS A CA 1
ATOM 755 C C . CYS A 1 97 ? 4.465 -1.401 14.329 1.00 92.19 97 CYS A C 1
ATOM 757 O O . CYS A 1 97 ? 3.749 -1.086 15.283 1.00 92.19 97 CYS A O 1
ATOM 759 N N . LEU A 1 98 ? 4.003 -1.979 13.220 1.00 94.75 98 LEU A N 1
ATOM 760 C CA . LEU A 1 98 ? 2.611 -2.359 13.012 1.00 94.75 98 LEU A CA 1
ATOM 761 C C . LEU A 1 98 ? 2.478 -3.880 13.022 1.00 94.75 98 LEU A C 1
ATOM 763 O O . LEU A 1 98 ? 3.256 -4.589 12.386 1.00 94.75 98 LEU A O 1
ATOM 767 N N . PHE A 1 99 ? 1.455 -4.372 13.708 1.00 94.00 99 PHE A N 1
ATOM 768 C CA . PHE A 1 99 ? 1.175 -5.789 13.887 1.00 94.00 99 PHE A CA 1
ATOM 769 C C . PHE A 1 99 ? -0.285 -6.101 13.601 1.00 94.00 99 PHE A C 1
ATOM 771 O O . PHE A 1 99 ? -1.170 -5.251 13.694 1.00 94.00 99 PHE A O 1
ATOM 778 N N . GLY A 1 100 ? -0.533 -7.369 13.297 1.00 94.94 100 GLY A N 1
ATOM 779 C CA . GLY A 1 100 ? -1.871 -7.904 13.119 1.00 94.94 100 GLY A CA 1
ATOM 780 C C . GLY A 1 100 ? -2.029 -8.662 11.813 1.00 94.94 100 GLY A C 1
ATOM 781 O O . GLY A 1 100 ? -1.139 -8.736 10.964 1.00 94.94 100 GLY A O 1
ATOM 782 N N . ASP A 1 101 ? -3.201 -9.251 11.660 1.00 95.31 101 ASP A N 1
ATOM 783 C CA . ASP A 1 101 ? -3.557 -9.982 10.453 1.00 95.31 101 ASP A CA 1
ATOM 784 C C . ASP A 1 101 ? -3.655 -9.051 9.230 1.00 95.31 101 ASP A C 1
ATOM 786 O O . ASP A 1 101 ? -3.209 -9.418 8.147 1.00 95.31 101 ASP A O 1
ATOM 790 N N . THR A 1 102 ? -4.101 -7.803 9.414 1.00 96.19 102 THR A N 1
ATOM 791 C CA . THR A 1 102 ? -4.216 -6.801 8.342 1.00 96.19 102 THR A CA 1
ATOM 792 C C . THR A 1 102 ? -2.883 -6.524 7.640 1.00 96.19 102 THR A C 1
ATOM 794 O O . THR A 1 102 ? -2.830 -6.548 6.410 1.00 96.19 102 THR A O 1
ATOM 797 N N . VAL A 1 103 ? -1.787 -6.318 8.386 1.00 95.56 103 VAL A N 1
ATOM 798 C CA . VAL A 1 103 ? -0.460 -6.053 7.788 1.00 95.56 103 VAL A CA 1
ATOM 799 C C . VAL A 1 103 ? 0.084 -7.279 7.055 1.00 95.56 103 VAL A C 1
ATOM 801 O O . VAL A 1 103 ? 0.607 -7.168 5.944 1.00 95.56 103 VAL A O 1
ATOM 804 N N . ASN A 1 104 ? -0.120 -8.470 7.625 1.00 95.56 104 ASN A N 1
ATOM 805 C CA . ASN A 1 104 ? 0.259 -9.727 6.990 1.00 95.56 104 ASN A CA 1
ATOM 806 C C . ASN A 1 104 ? -0.529 -9.941 5.697 1.00 95.56 104 ASN A C 1
ATOM 808 O O . ASN A 1 104 ? 0.045 -10.294 4.667 1.00 95.56 104 ASN A O 1
ATOM 812 N N . PHE A 1 105 ? -1.835 -9.696 5.726 1.00 96.94 105 PHE A N 1
ATOM 813 C CA . PHE A 1 105 ? -2.705 -9.875 4.577 1.00 96.94 105 PHE A CA 1
ATOM 814 C C . PHE A 1 105 ? -2.413 -8.851 3.470 1.00 96.94 105 PHE A C 1
ATOM 816 O O . PHE A 1 105 ? -2.343 -9.237 2.303 1.00 96.94 105 PHE A O 1
ATOM 823 N N . ALA A 1 106 ? -2.107 -7.595 3.814 1.00 97.12 106 ALA A N 1
ATOM 824 C CA . ALA A 1 106 ? -1.617 -6.590 2.865 1.00 97.12 106 ALA A CA 1
ATOM 825 C C . ALA A 1 106 ? -0.304 -7.030 2.187 1.00 97.12 106 ALA A C 1
ATOM 827 O O . ALA A 1 106 ? -0.187 -6.972 0.961 1.00 97.12 106 ALA A O 1
ATOM 828 N N . SER A 1 107 ? 0.646 -7.583 2.951 1.00 95.88 107 SER A N 1
ATOM 829 C CA . SER A 1 107 ? 1.870 -8.181 2.395 1.00 95.88 107 SER A CA 1
ATOM 830 C C . SER A 1 107 ? 1.564 -9.343 1.432 1.00 95.88 107 SER A C 1
ATOM 832 O O . SER A 1 107 ? 2.201 -9.486 0.381 1.00 95.88 107 SER A O 1
ATOM 834 N N . ARG A 1 108 ? 0.532 -10.155 1.709 1.00 96.62 108 ARG A N 1
ATOM 835 C CA . ARG A 1 108 ? 0.068 -11.199 0.773 1.00 96.62 108 ARG A CA 1
ATOM 836 C C . ARG A 1 108 ? -0.588 -10.631 -0.481 1.00 96.62 108 ARG A C 1
ATOM 838 O O . ARG A 1 108 ? -0.409 -11.217 -1.549 1.00 96.62 108 ARG A O 1
ATOM 845 N N . MET A 1 109 ? -1.297 -9.507 -0.386 1.00 97.62 109 MET A N 1
ATOM 846 C CA . MET A 1 109 ? -1.815 -8.808 -1.566 1.00 97.62 109 MET A CA 1
ATOM 847 C C . MET A 1 109 ? -0.674 -8.313 -2.452 1.00 97.62 109 MET A C 1
ATOM 849 O O . MET A 1 109 ? -0.730 -8.501 -3.662 1.00 97.62 109 MET A O 1
ATOM 853 N N . GLN A 1 110 ? 0.381 -7.748 -1.862 1.00 97.31 110 GLN A N 1
ATOM 854 C CA . GLN A 1 110 ? 1.535 -7.243 -2.605 1.00 97.31 110 GLN A CA 1
ATOM 855 C C . GLN A 1 110 ? 2.344 -8.372 -3.258 1.00 97.31 110 GLN A C 1
ATOM 857 O O . GLN A 1 110 ? 2.652 -8.303 -4.448 1.00 97.31 110 GLN A O 1
ATOM 862 N N . SER A 1 111 ? 2.654 -9.434 -2.514 1.00 95.25 111 SER A N 1
ATOM 863 C CA . SER A 1 111 ? 3.491 -10.534 -3.018 1.00 95.25 111 SER A CA 1
ATOM 864 C C . SER A 1 111 ? 2.828 -11.341 -4.141 1.00 95.25 111 SER A C 1
ATOM 866 O O . SER A 1 111 ? 3.523 -11.793 -5.049 1.00 95.25 111 SER A O 1
ATOM 868 N N . ASN A 1 112 ? 1.494 -11.466 -4.129 1.00 95.56 112 ASN A N 1
ATOM 869 C CA . ASN A 1 112 ? 0.719 -12.110 -5.199 1.00 95.56 112 ASN A CA 1
ATOM 870 C C . ASN A 1 112 ? 0.324 -11.158 -6.343 1.00 95.56 112 ASN A C 1
ATOM 872 O O . ASN A 1 112 ? -0.382 -11.583 -7.266 1.00 95.56 112 ASN A O 1
ATOM 876 N N . CYS A 1 113 ? 0.732 -9.888 -6.280 1.00 96.88 113 CYS A N 1
ATOM 877 C CA . CYS A 1 113 ? 0.402 -8.874 -7.274 1.00 96.88 113 CYS A CA 1
ATOM 878 C C . CYS A 1 113 ? 1.268 -9.014 -8.531 1.00 96.88 113 CYS A C 1
ATOM 880 O O . CYS A 1 113 ? 2.457 -9.343 -8.471 1.00 96.88 113 CYS A O 1
ATOM 882 N N . GLN A 1 114 ? 0.670 -8.732 -9.688 1.00 95.94 114 GLN A N 1
ATOM 883 C CA . GLN A 1 114 ? 1.394 -8.669 -10.953 1.00 95.94 114 GLN A CA 1
ATOM 884 C C . GLN A 1 114 ? 2.195 -7.364 -11.061 1.00 95.94 114 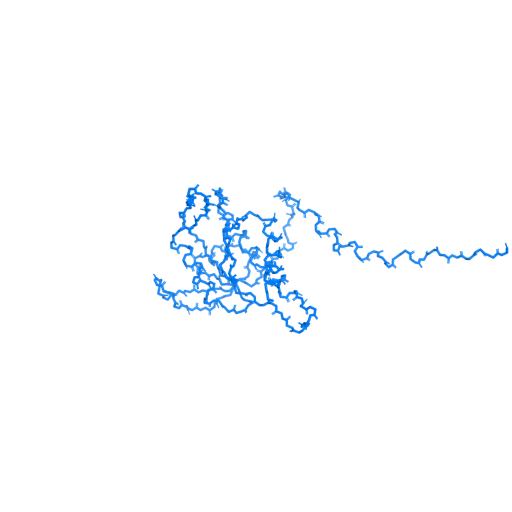GLN A C 1
ATOM 886 O O . GLN A 1 114 ? 1.871 -6.346 -10.451 1.00 95.94 114 GLN A O 1
ATOM 891 N N . ALA A 1 115 ? 3.274 -7.390 -11.844 1.00 95.50 115 ALA A N 1
ATOM 892 C CA . ALA A 1 115 ? 4.100 -6.207 -12.062 1.00 95.50 115 ALA A CA 1
ATOM 893 C C . ALA A 1 115 ? 3.275 -5.069 -12.687 1.00 95.50 115 ALA A C 1
ATOM 895 O O . ALA A 1 115 ? 2.542 -5.291 -13.650 1.00 95.50 115 ALA A O 1
ATOM 896 N N . ASN A 1 116 ? 3.441 -3.851 -12.167 1.00 95.38 116 ASN A N 1
ATOM 897 C CA . ASN A 1 116 ? 2.685 -2.657 -12.550 1.00 95.38 116 ASN A CA 1
ATOM 898 C C . ASN A 1 116 ? 1.170 -2.747 -12.278 1.00 95.38 116 ASN A C 1
ATOM 900 O O . ASN A 1 116 ? 0.385 -2.091 -12.956 1.00 95.38 116 ASN A O 1
ATOM 904 N N . GLN A 1 117 ? 0.749 -3.556 -11.304 1.00 97.31 117 GLN A N 1
ATOM 905 C CA . GLN A 1 117 ? -0.642 -3.641 -10.860 1.00 97.31 117 GLN A CA 1
ATOM 906 C C . GLN A 1 117 ? -0.785 -3.221 -9.393 1.00 97.31 117 GLN A C 1
ATOM 908 O O . GLN A 1 117 ? 0.190 -3.179 -8.634 1.00 97.31 117 GLN A O 1
ATOM 913 N N . ILE A 1 118 ? -2.019 -2.880 -9.013 1.00 98.38 118 ILE A N 1
ATOM 914 C CA . ILE A 1 118 ? -2.399 -2.543 -7.638 1.00 98.38 118 ILE A CA 1
ATOM 915 C C . ILE A 1 118 ? -3.461 -3.539 -7.190 1.00 98.38 118 ILE A C 1
ATOM 917 O O . ILE A 1 118 ? -4.578 -3.515 -7.704 1.00 98.38 118 ILE A O 1
ATOM 921 N N . GLN A 1 119 ? -3.112 -4.411 -6.248 1.00 98.38 119 GLN A N 1
ATOM 922 C CA . GLN A 1 119 ? -3.999 -5.454 -5.745 1.00 98.38 119 GLN A CA 1
ATOM 923 C C . GLN A 1 119 ? -4.693 -5.054 -4.451 1.00 98.38 119 GLN A C 1
ATOM 925 O O . GLN A 1 119 ? -4.043 -4.623 -3.499 1.00 98.38 119 GLN A O 1
ATOM 930 N N . VAL A 1 120 ? -5.989 -5.331 -4.373 1.00 97.75 120 VAL A N 1
ATOM 931 C CA . VAL A 1 120 ? -6.757 -5.220 -3.132 1.00 97.75 120 VAL A CA 1
ATOM 932 C C . VAL A 1 120 ? -7.596 -6.472 -2.889 1.00 97.75 120 VAL A C 1
ATOM 934 O O . VAL A 1 120 ? -8.025 -7.152 -3.829 1.00 97.75 120 VAL A O 1
ATOM 937 N N . ALA A 1 121 ? -7.824 -6.781 -1.613 1.00 95.75 121 ALA A N 1
ATOM 938 C CA . ALA A 1 121 ? -8.760 -7.822 -1.200 1.00 95.75 121 ALA A CA 1
ATOM 939 C C . ALA A 1 121 ? -10.214 -7.369 -1.410 1.00 95.75 121 ALA A C 1
ATOM 941 O O . ALA A 1 121 ? -10.503 -6.172 -1.400 1.00 95.75 121 ALA A O 1
ATOM 942 N N . GLU A 1 122 ? -11.138 -8.322 -1.551 1.00 96.25 122 GLU A N 1
ATOM 943 C CA . GLU A 1 122 ? -12.565 -8.058 -1.783 1.00 96.25 122 GLU A CA 1
ATOM 944 C C . GLU A 1 122 ? -13.196 -7.073 -0.790 1.00 96.25 122 GLU A C 1
ATOM 946 O O . GLU A 1 122 ? -13.947 -6.197 -1.204 1.00 96.25 122 GLU A O 1
ATOM 951 N N . SER A 1 123 ? -12.891 -7.177 0.503 1.00 95.56 123 SER A N 1
ATOM 952 C CA . SER A 1 123 ? -13.454 -6.283 1.524 1.00 95.56 123 SER A CA 1
ATOM 953 C C . SER A 1 123 ? -13.036 -4.825 1.321 1.00 95.56 123 SER A C 1
ATOM 955 O O . SER A 1 123 ? -13.877 -3.936 1.369 1.00 95.56 123 SER A O 1
ATOM 957 N N . THR A 1 124 ? -11.762 -4.576 1.011 1.00 96.44 124 THR A N 1
ATOM 958 C CA . THR A 1 124 ? -11.262 -3.233 0.670 1.00 96.44 124 THR A CA 1
ATOM 959 C C . THR A 1 124 ? -11.813 -2.756 -0.674 1.00 96.44 124 THR A C 1
ATOM 961 O O . THR A 1 124 ? -12.158 -1.588 -0.822 1.00 96.44 124 THR A O 1
ATOM 964 N N . ALA A 1 125 ? -11.926 -3.661 -1.650 1.00 96.50 125 ALA A N 1
ATOM 965 C CA . ALA A 1 125 ? -12.480 -3.348 -2.962 1.00 96.50 125 ALA A CA 1
ATOM 966 C C . ALA A 1 125 ? -13.935 -2.874 -2.869 1.00 96.50 125 ALA A C 1
ATOM 968 O O . ALA A 1 125 ? -14.280 -1.897 -3.520 1.00 96.50 125 ALA A O 1
ATOM 969 N N . LYS A 1 126 ? -14.760 -3.527 -2.038 1.00 95.69 126 LYS A N 1
ATOM 970 C CA . LYS A 1 126 ? -16.160 -3.142 -1.809 1.00 95.69 126 LYS A CA 1
ATOM 971 C C . LYS A 1 126 ? -16.277 -1.703 -1.313 1.00 95.69 126 LYS A C 1
ATOM 973 O O . LYS A 1 126 ? -17.017 -0.937 -1.912 1.00 95.69 126 LYS A O 1
ATOM 978 N N . ILE A 1 127 ? -15.465 -1.321 -0.326 1.00 95.12 127 ILE A N 1
ATOM 979 C CA . ILE A 1 127 ? -15.453 0.051 0.204 1.00 95.12 127 ILE A CA 1
ATOM 980 C C . ILE A 1 127 ? -15.057 1.056 -0.883 1.00 95.12 127 ILE A C 1
ATOM 982 O O . ILE A 1 127 ? -15.673 2.105 -1.010 1.00 95.12 127 ILE A O 1
ATOM 986 N N . LEU A 1 128 ? -14.056 0.745 -1.713 1.00 94.56 128 LEU A N 1
ATOM 987 C CA . LEU A 1 128 ? -13.670 1.634 -2.816 1.00 94.56 128 LEU A CA 1
ATOM 988 C C . LEU A 1 128 ? -14.745 1.718 -3.912 1.00 94.56 128 LEU A C 1
ATOM 990 O O . LEU A 1 128 ? -14.914 2.779 -4.501 1.00 94.56 128 LEU A O 1
ATOM 994 N N . MET A 1 129 ? -15.467 0.625 -4.177 1.00 93.31 129 MET A N 1
ATOM 995 C CA . MET A 1 129 ? -16.546 0.566 -5.172 1.00 93.31 129 MET A CA 1
ATOM 996 C C . MET A 1 129 ? -17.801 1.341 -4.760 1.00 93.31 129 MET A C 1
ATOM 998 O O . MET A 1 129 ? -18.573 1.721 -5.635 1.00 93.31 129 MET A O 1
ATOM 1002 N N . GLU A 1 130 ? -18.006 1.599 -3.465 1.00 91.94 130 GLU A N 1
ATOM 1003 C CA . GLU A 1 130 ? -19.079 2.489 -2.989 1.00 91.94 130 GLU A CA 1
ATOM 1004 C C . GLU A 1 130 ? -18.899 3.930 -3.494 1.00 91.94 130 GLU A C 1
ATOM 1006 O O . GLU A 1 130 ? -19.864 4.688 -3.572 1.00 91.94 130 GLU A O 1
ATOM 1011 N N . TYR A 1 131 ? -17.680 4.299 -3.897 1.00 88.12 131 TYR A N 1
ATOM 1012 C CA . TYR A 1 131 ? -17.356 5.616 -4.426 1.00 88.12 131 TYR A CA 1
ATOM 1013 C C . TYR A 1 131 ? -17.127 5.538 -5.935 1.00 88.12 131 TYR A C 1
ATOM 1015 O O . TYR A 1 131 ? -16.201 4.879 -6.412 1.00 88.12 131 TYR A O 1
ATOM 1023 N N . SER A 1 132 ? -17.907 6.306 -6.700 1.00 84.06 132 SER A N 1
ATOM 1024 C CA . SER A 1 132 ? -17.818 6.372 -8.168 1.00 84.06 132 SER A CA 1
ATOM 1025 C C . SER A 1 132 ? -16.449 6.823 -8.697 1.00 84.06 132 SER A C 1
ATOM 1027 O O . SER A 1 132 ? -16.149 6.616 -9.872 1.00 84.06 132 SER A O 1
ATOM 1029 N N . LYS A 1 133 ? -15.592 7.392 -7.837 1.00 91.75 133 LYS A N 1
ATOM 1030 C CA . LYS A 1 133 ? -14.254 7.864 -8.206 1.00 91.75 133 LYS A CA 1
ATOM 1031 C C . LYS A 1 133 ? -13.241 6.753 -8.482 1.00 91.75 133 LYS A C 1
ATOM 1033 O O . LYS A 1 133 ? -12.216 7.045 -9.085 1.00 91.75 133 LYS A O 1
ATOM 1038 N N . TYR A 1 134 ? -13.463 5.500 -8.073 1.00 94.56 134 TYR A N 1
ATOM 1039 C CA . TYR A 1 134 ? -12.478 4.429 -8.287 1.00 94.56 134 TYR A CA 1
ATOM 1040 C C . TYR A 1 134 ? -12.949 3.377 -9.281 1.00 94.56 134 TYR A C 1
ATOM 1042 O O . TYR A 1 134 ? -13.989 2.743 -9.117 1.00 94.56 134 TYR A O 1
ATOM 1050 N N . LYS A 1 135 ? -12.104 3.099 -10.275 1.00 94.81 135 LYS A N 1
ATOM 1051 C CA . LYS A 1 135 ? -12.331 2.017 -11.231 1.00 94.81 135 LYS A CA 1
ATOM 1052 C C . LYS A 1 135 ? -11.586 0.762 -10.798 1.00 94.81 135 LYS A C 1
ATOM 1054 O O . LYS A 1 135 ? -10.358 0.687 -10.905 1.00 94.81 135 LYS A O 1
ATOM 1059 N N . LEU A 1 136 ? -12.338 -0.237 -10.344 1.00 96.00 136 LEU A N 1
ATOM 1060 C CA . LEU A 1 136 ? -11.816 -1.545 -9.960 1.00 96.00 136 LEU A CA 1
ATOM 1061 C C . LEU A 1 136 ? -12.258 -2.629 -10.947 1.00 96.00 136 LEU A C 1
ATOM 1063 O O . LEU A 1 136 ? -13.361 -2.595 -11.486 1.00 96.00 136 LEU A O 1
ATOM 1067 N N . THR A 1 137 ? -11.407 -3.626 -11.176 1.00 96.75 137 THR A N 1
ATOM 1068 C CA . THR A 1 137 ? -11.738 -4.797 -12.004 1.00 96.75 137 THR A CA 1
ATOM 1069 C C . THR A 1 137 ? -11.448 -6.074 -11.238 1.00 96.75 137 THR A C 1
ATOM 1071 O O . THR A 1 137 ? -10.400 -6.202 -10.607 1.00 96.75 137 THR A O 1
ATOM 1074 N N . LYS A 1 138 ? -12.376 -7.034 -11.275 1.00 97.00 138 LYS A N 1
ATOM 1075 C CA . LYS A 1 138 ? -12.189 -8.328 -10.614 1.00 97.00 138 LYS A CA 1
ATOM 1076 C C . LYS A 1 138 ? -11.016 -9.065 -11.261 1.00 97.00 138 LYS A C 1
ATOM 1078 O O . LYS A 1 138 ? -11.040 -9.324 -12.460 1.00 97.00 138 LYS A O 1
ATOM 1083 N N . ARG A 1 139 ? -10.007 -9.417 -10.461 1.00 95.50 139 ARG A N 1
ATOM 1084 C CA . ARG A 1 139 ? -8.889 -10.269 -10.890 1.00 95.50 139 ARG A CA 1
ATOM 1085 C C . ARG A 1 139 ? -9.321 -11.731 -10.930 1.00 95.50 139 ARG A C 1
ATOM 1087 O O . ARG A 1 139 ? -8.976 -12.453 -11.856 1.00 95.50 139 ARG A O 1
ATOM 1094 N N . GLY A 1 140 ? -10.033 -12.156 -9.889 1.00 95.88 140 GLY A N 1
ATOM 1095 C CA . GLY A 1 140 ? -10.374 -13.552 -9.640 1.00 95.88 140 GLY A CA 1
ATOM 1096 C C . GLY A 1 140 ? -9.942 -14.001 -8.248 1.00 95.88 140 GLY A C 1
ATOM 1097 O O . GLY A 1 140 ? -9.648 -13.181 -7.372 1.00 95.88 140 GLY A O 1
ATOM 1098 N N . VAL A 1 141 ? -9.934 -15.315 -8.056 1.00 96.31 141 VAL A N 1
ATOM 1099 C CA . VAL A 1 141 ? -9.598 -15.959 -6.787 1.00 96.31 141 VAL A CA 1
ATOM 1100 C C . VAL A 1 141 ? -8.091 -16.184 -6.701 1.00 96.31 141 VAL A C 1
ATOM 1102 O O . VAL A 1 141 ? -7.463 -16.620 -7.665 1.00 96.31 141 VAL A O 1
ATOM 1105 N N . VAL A 1 142 ? -7.509 -15.869 -5.548 1.00 96.00 142 VAL A N 1
ATOM 1106 C CA . VAL A 1 142 ? -6.087 -16.051 -5.250 1.00 96.00 142 VAL A CA 1
ATOM 1107 C C . VAL A 1 142 ? -5.969 -16.789 -3.928 1.00 96.00 142 VAL A C 1
ATOM 1109 O O . VAL A 1 142 ? -6.570 -16.379 -2.936 1.00 96.00 142 VAL A O 1
ATOM 1112 N N . HIS A 1 143 ? -5.166 -17.849 -3.909 1.00 95.12 143 HIS A N 1
ATOM 1113 C CA . HIS A 1 143 ? -4.886 -18.582 -2.685 1.00 95.12 143 HIS A CA 1
ATOM 1114 C C . HIS A 1 143 ? -3.927 -17.791 -1.789 1.00 95.12 143 HIS A C 1
ATOM 1116 O O . HIS A 1 143 ? -2.803 -17.466 -2.179 1.00 95.12 143 HIS A O 1
ATOM 1122 N N . VAL A 1 144 ? -4.358 -17.483 -0.569 1.00 94.44 144 VAL A N 1
ATOM 1123 C CA . VAL A 1 144 ? -3.606 -16.695 0.404 1.00 94.44 144 VAL A CA 1
ATOM 1124 C C . VAL A 1 144 ? -3.384 -17.509 1.673 1.00 94.44 144 VAL A C 1
ATOM 1126 O O . VAL A 1 144 ? -4.324 -17.920 2.353 1.00 94.44 144 VAL A O 1
ATOM 1129 N N . LYS A 1 145 ? -2.112 -17.703 2.038 1.00 89.25 145 LYS A N 1
ATOM 1130 C CA . LYS A 1 145 ? -1.724 -18.432 3.253 1.00 89.25 145 LYS A CA 1
ATOM 1131 C C . LYS A 1 145 ? -2.441 -17.864 4.486 1.00 89.25 145 LYS A C 1
ATOM 1133 O O . LYS A 1 145 ? -2.296 -16.682 4.784 1.00 89.25 145 LYS A O 1
ATOM 1138 N N . GLY A 1 146 ? -3.167 -18.720 5.206 1.00 90.62 146 GLY A N 1
ATOM 1139 C CA . GLY A 1 146 ? -3.920 -18.356 6.415 1.00 90.62 146 GLY A CA 1
ATOM 1140 C C . GLY A 1 146 ? -5.310 -17.759 6.162 1.00 90.62 146 GLY A C 1
ATOM 1141 O O . GLY A 1 146 ? -6.069 -17.600 7.111 1.00 90.62 146 GLY A O 1
ATOM 1142 N N . LYS A 1 147 ? -5.665 -17.463 4.905 1.00 91.56 147 LYS A N 1
ATOM 1143 C CA . LYS A 1 147 ? -6.995 -16.971 4.502 1.00 91.56 147 LYS A CA 1
ATOM 1144 C C . LYS A 1 147 ? -7.725 -17.902 3.532 1.00 91.56 147 LYS A C 1
ATOM 1146 O O . LYS A 1 147 ? -8.932 -17.770 3.381 1.00 91.56 147 LYS A O 1
ATOM 1151 N N . GLY A 1 148 ? -7.012 -18.841 2.910 1.00 94.50 148 GLY A N 1
ATOM 1152 C CA . GLY A 1 148 ? -7.567 -19.710 1.880 1.00 94.50 148 GLY A CA 1
ATOM 1153 C C . GLY A 1 148 ? -7.774 -18.943 0.579 1.00 94.50 148 GLY A C 1
ATOM 1154 O O . GLY A 1 148 ? -6.969 -18.085 0.219 1.00 94.50 148 GLY A O 1
ATOM 1155 N N . ASP A 1 149 ? -8.851 -19.259 -0.120 1.00 96.50 149 ASP A N 1
ATOM 1156 C CA . ASP A 1 149 ? -9.160 -18.683 -1.421 1.00 96.50 149 ASP A CA 1
ATOM 1157 C C . ASP A 1 149 ? -9.894 -17.349 -1.270 1.00 96.50 149 ASP A C 1
ATOM 1159 O O . ASP A 1 149 ? -10.983 -17.266 -0.705 1.00 96.50 149 ASP A O 1
ATOM 1163 N N . VAL A 1 150 ? -9.275 -16.282 -1.774 1.00 96.31 150 VAL A N 1
ATOM 1164 C CA . VAL A 1 150 ? -9.739 -14.903 -1.596 1.00 96.31 150 VAL A CA 1
ATOM 1165 C C . VAL A 1 150 ? -10.017 -14.269 -2.955 1.00 96.31 150 VAL A C 1
ATOM 1167 O O . VAL A 1 150 ? -9.161 -14.284 -3.841 1.00 96.31 150 VAL A O 1
ATOM 1170 N N . ASN A 1 151 ? -11.184 -13.640 -3.120 1.00 97.31 151 ASN A N 1
ATOM 1171 C CA . ASN A 1 151 ? -11.437 -12.786 -4.280 1.00 97.31 151 ASN A CA 1
ATOM 1172 C C . ASN A 1 151 ? -10.592 -11.512 -4.198 1.00 97.31 151 ASN A C 1
ATOM 1174 O O . ASN A 1 151 ? -10.550 -10.818 -3.180 1.00 97.31 151 ASN A O 1
ATOM 1178 N N . THR A 1 152 ? -9.958 -11.168 -5.310 1.00 97.38 152 THR A N 1
ATOM 1179 C CA . THR A 1 152 ? -9.082 -10.001 -5.404 1.00 97.38 152 THR A CA 1
ATOM 1180 C C . THR A 1 152 ? -9.449 -9.140 -6.602 1.00 97.38 152 THR A C 1
ATOM 1182 O O . THR A 1 152 ? -10.066 -9.597 -7.573 1.00 97.38 152 THR A O 1
ATOM 1185 N N . PHE A 1 153 ? -9.079 -7.868 -6.512 1.00 98.25 153 PHE A N 1
ATOM 1186 C CA . PHE A 1 153 ? -9.402 -6.849 -7.499 1.00 98.25 153 PHE A CA 1
ATOM 1187 C C . PHE A 1 153 ? -8.161 -6.033 -7.841 1.00 98.25 153 PHE A C 1
ATOM 1189 O O . PHE A 1 153 ? -7.263 -5.857 -7.013 1.00 98.25 153 PHE A O 1
ATOM 1196 N N . TRP A 1 154 ? -8.143 -5.527 -9.068 1.00 98.06 154 TRP A N 1
ATOM 1197 C CA . TRP A 1 154 ? -7.189 -4.539 -9.535 1.00 98.06 154 TRP A CA 1
ATOM 1198 C C . TRP A 1 154 ? -7.777 -3.147 -9.378 1.00 98.06 154 TRP A C 1
ATOM 1200 O O . TRP A 1 154 ? -8.875 -2.889 -9.874 1.00 98.06 154 TRP A O 1
ATOM 1210 N N . LEU A 1 155 ? -7.045 -2.257 -8.710 1.00 97.56 155 LEU A N 1
ATOM 1211 C CA . LEU A 1 155 ? -7.341 -0.829 -8.715 1.00 97.56 155 LEU A CA 1
ATOM 1212 C C . LEU A 1 155 ? -6.678 -0.195 -9.942 1.00 97.56 155 LEU A C 1
ATOM 1214 O O . LEU A 1 155 ? -5.451 -0.067 -10.014 1.00 97.56 155 LEU A O 1
ATOM 1218 N N . ASN A 1 156 ? -7.493 0.189 -10.920 1.00 93.44 156 ASN A N 1
ATOM 1219 C CA . ASN A 1 156 ? -7.002 0.651 -12.210 1.00 93.44 156 ASN A CA 1
ATOM 1220 C C . ASN A 1 156 ? -6.838 2.161 -12.243 1.00 93.44 156 ASN A C 1
ATOM 1222 O O . ASN A 1 156 ? -5.755 2.623 -12.565 1.00 93.44 156 ASN A O 1
ATOM 1226 N N . GLU A 1 157 ? -7.865 2.945 -11.939 1.00 92.12 157 GLU A N 1
ATOM 1227 C CA . GLU A 1 157 ? -7.846 4.385 -12.228 1.00 92.12 157 GLU A CA 1
ATOM 1228 C C . GLU A 1 157 ? -8.691 5.165 -11.220 1.00 92.12 157 GLU A C 1
ATOM 1230 O O . GLU A 1 157 ? -9.616 4.616 -10.612 1.00 92.12 157 GLU A O 1
ATOM 1235 N N . LEU A 1 158 ? -8.362 6.451 -11.077 1.00 88.00 158 LEU A N 1
ATOM 1236 C CA . LEU A 1 158 ? -9.230 7.450 -10.466 1.00 88.00 158 LEU A CA 1
ATOM 1237 C C . LEU A 1 158 ? -10.035 8.114 -11.591 1.00 88.00 158 LEU A C 1
ATOM 1239 O O . LEU A 1 158 ? -9.447 8.675 -12.514 1.00 88.00 158 LEU A O 1
ATOM 1243 N N . VAL A 1 159 ? -11.359 8.037 -11.523 1.00 84.88 159 VAL A N 1
ATOM 1244 C CA . VAL A 1 159 ? -12.275 8.731 -12.429 1.00 84.88 159 VAL A CA 1
ATOM 1245 C C . VAL A 1 159 ? -12.617 10.068 -11.784 1.00 84.88 159 VAL A C 1
ATOM 1247 O O . VAL A 1 159 ? -13.254 10.111 -10.732 1.00 84.88 159 VAL A O 1
ATOM 1250 N N . LEU A 1 160 ? -12.152 11.161 -12.388 1.00 71.94 160 LEU A N 1
ATOM 1251 C CA . LEU A 1 160 ? -12.587 12.502 -12.014 1.00 71.94 160 LEU A CA 1
ATOM 1252 C C . LEU A 1 160 ? -13.933 12.744 -12.693 1.00 71.94 160 LEU A C 1
ATOM 1254 O O . LEU A 1 160 ? -14.008 12.790 -13.918 1.00 71.94 160 LEU A O 1
ATOM 1258 N N . ASP A 1 161 ? -14.995 12.844 -11.903 1.00 56.41 161 ASP A N 1
ATOM 1259 C CA . ASP A 1 161 ? -16.309 13.208 -12.421 1.00 56.41 161 ASP A CA 1
ATOM 1260 C C . ASP A 1 161 ? -16.317 14.730 -12.643 1.00 56.41 161 ASP A C 1
ATOM 1262 O O . ASP A 1 161 ? -16.218 15.499 -11.687 1.00 56.41 161 ASP A O 1
ATOM 1266 N N . GLU A 1 162 ? -16.408 15.191 -13.894 1.00 53.78 162 GLU A N 1
ATOM 1267 C CA . GLU A 1 162 ? -16.370 16.623 -14.264 1.00 53.78 162 GLU A CA 1
ATOM 1268 C C . GLU A 1 162 ? -17.584 17.434 -13.739 1.00 53.78 162 GLU A C 1
ATOM 1270 O O . GLU A 1 162 ? -17.744 18.607 -14.068 1.00 53.78 162 GLU A O 1
ATOM 1275 N N . LYS A 1 163 ? -18.463 16.831 -12.924 1.00 44.62 163 LYS A N 1
ATOM 1276 C CA . LYS A 1 163 ? -19.761 17.387 -12.496 1.00 44.62 163 LYS A CA 1
ATOM 1277 C C . LYS A 1 163 ? -19.908 17.705 -11.003 1.00 44.62 163 LYS A C 1
ATOM 1279 O O . LYS A 1 163 ? -21.030 17.916 -10.550 1.00 44.62 163 LYS A O 1
ATOM 1284 N N . GLN A 1 164 ? -18.830 17.785 -10.228 1.00 39.44 164 GLN A N 1
ATOM 1285 C CA . GLN A 1 164 ? -18.904 18.239 -8.830 1.00 39.44 164 GLN A CA 1
ATOM 1286 C C . GLN A 1 164 ? -18.267 19.636 -8.693 1.00 39.44 164 GLN A C 1
ATOM 1288 O O . GLN A 1 164 ? -17.095 19.791 -9.047 1.00 39.44 164 GLN A O 1
ATOM 1293 N N . PRO A 1 165 ? -18.995 20.665 -8.208 1.00 35.38 165 PRO A N 1
ATOM 1294 C CA . PRO A 1 165 ? -18.390 21.946 -7.868 1.00 35.38 165 PRO A CA 1
ATOM 1295 C C . PRO A 1 165 ? -17.337 21.722 -6.782 1.00 35.38 165 PRO A C 1
ATOM 1297 O O . PRO A 1 165 ? -17.555 20.967 -5.837 1.00 35.38 165 PRO A O 1
ATOM 1300 N N . ILE A 1 166 ? -16.192 22.381 -6.925 1.00 41.16 166 ILE A N 1
ATOM 1301 C CA . ILE A 1 166 ? -15.098 22.337 -5.958 1.00 41.16 166 ILE A CA 1
ATOM 1302 C C . ILE A 1 166 ? -15.573 23.039 -4.677 1.00 41.16 166 ILE A C 1
ATOM 1304 O O . ILE A 1 166 ? -15.417 24.252 -4.542 1.00 41.16 166 ILE A O 1
ATOM 1308 N N . GLU A 1 167 ? -16.156 22.308 -3.727 1.00 32.56 167 GLU A N 1
ATOM 1309 C CA . GLU A 1 167 ? -16.251 22.805 -2.356 1.00 32.56 167 GLU A CA 1
ATOM 1310 C C . GLU A 1 167 ? -14.868 22.702 -1.712 1.00 32.56 167 GLU A C 1
ATOM 1312 O O . GLU A 1 167 ? -14.308 21.632 -1.467 1.00 32.56 167 GLU A O 1
ATOM 1317 N N . ALA A 1 168 ? -14.280 23.879 -1.526 1.00 42.50 168 ALA A N 1
ATOM 1318 C CA . ALA A 1 168 ? -12.983 24.091 -0.931 1.00 42.50 168 ALA A CA 1
ATOM 1319 C C . ALA A 1 168 ? -12.924 23.506 0.485 1.00 42.50 168 ALA A C 1
ATOM 1321 O O . ALA A 1 168 ? -13.520 24.043 1.412 1.00 42.50 168 ALA A O 1
ATOM 1322 N N . THR A 1 169 ? -12.152 22.438 0.677 1.00 35.88 169 THR A N 1
ATOM 1323 C CA . THR A 1 169 ? -11.430 22.177 1.935 1.00 35.88 169 THR A CA 1
ATOM 1324 C C . THR A 1 169 ? -10.377 21.093 1.716 1.00 35.88 169 THR A C 1
ATOM 1326 O O . THR A 1 169 ? -10.531 19.950 2.123 1.00 35.88 169 THR A O 1
ATOM 1329 N N . MET A 1 170 ? -9.257 21.463 1.093 1.00 33.41 170 MET A N 1
ATOM 1330 C CA . MET A 1 170 ? -7.978 20.796 1.346 1.00 33.41 170 MET A CA 1
ATOM 1331 C C . MET A 1 170 ? -6.844 21.829 1.330 1.00 33.41 170 MET A C 1
ATOM 1333 O O . MET A 1 170 ? -6.836 22.702 0.456 1.00 33.41 170 MET A O 1
ATOM 1337 N N . PRO A 1 171 ? -5.883 21.758 2.270 1.00 33.78 171 PRO A N 1
ATOM 1338 C CA . PRO A 1 171 ? -4.721 22.630 2.284 1.00 33.78 171 PRO A CA 1
ATOM 1339 C C . PRO A 1 171 ? -3.768 22.218 1.156 1.00 33.78 171 PRO A C 1
ATOM 1341 O O . PRO A 1 171 ? -2.918 21.348 1.284 1.00 33.78 171 PRO A O 1
ATOM 1344 N N . VAL A 1 172 ? -3.993 22.836 0.006 1.00 37.69 172 VAL A N 1
ATOM 1345 C CA . VAL A 1 172 ? -3.017 23.313 -0.971 1.00 37.69 172 VAL A CA 1
ATOM 1346 C C . VAL A 1 172 ? -1.547 22.927 -0.694 1.00 37.69 172 VAL A C 1
ATOM 1348 O O . VAL A 1 172 ? -0.829 23.626 0.018 1.00 37.69 172 VAL A O 1
ATOM 1351 N N . CYS A 1 173 ? -1.045 21.893 -1.376 1.00 33.00 173 CYS A N 1
ATOM 1352 C CA . CYS A 1 173 ? 0.381 21.777 -1.703 1.00 33.00 173 CYS A CA 1
ATOM 1353 C C . CYS A 1 173 ? 0.607 22.381 -3.105 1.00 33.00 173 CYS A C 1
ATOM 1355 O O . CYS A 1 173 ? 0.810 21.670 -4.088 1.00 33.00 173 CYS A O 1
ATOM 1357 N N . ASN A 1 174 ? 0.489 23.712 -3.221 1.00 37.47 174 ASN A N 1
ATOM 1358 C CA . ASN A 1 174 ? 0.564 24.433 -4.507 1.00 37.47 174 ASN A CA 1
ATOM 1359 C C . ASN A 1 174 ? 1.971 24.525 -5.112 1.00 37.47 174 ASN A C 1
ATOM 1361 O O . ASN A 1 174 ? 2.123 25.059 -6.209 1.00 37.47 174 ASN A O 1
ATOM 1365 N N . THR A 1 175 ? 3.012 24.029 -4.451 1.00 37.06 175 THR A N 1
ATOM 1366 C CA . THR A 1 175 ? 4.381 24.333 -4.887 1.00 37.06 175 THR A CA 1
ATOM 1367 C C . THR A 1 175 ? 4.827 23.510 -6.101 1.00 37.06 175 THR A C 1
ATOM 1369 O O . THR A 1 175 ? 5.658 23.981 -6.865 1.00 37.06 175 THR A O 1
ATOM 1372 N N . LEU A 1 176 ? 4.257 22.321 -6.344 1.00 38.50 176 LEU A N 1
ATOM 1373 C CA . LEU A 1 176 ? 4.679 21.460 -7.466 1.00 38.50 176 LEU A CA 1
ATOM 1374 C C . LEU A 1 176 ? 3.899 21.703 -8.769 1.00 38.50 176 LEU A C 1
ATOM 1376 O O . LEU A 1 176 ? 4.441 21.504 -9.855 1.00 38.50 176 LEU A O 1
ATOM 1380 N N . TYR A 1 177 ? 2.648 22.167 -8.686 1.00 39.00 177 TYR A N 1
ATOM 1381 C CA . TYR A 1 177 ? 1.821 22.414 -9.876 1.00 39.00 177 TYR A CA 1
ATOM 1382 C C . TYR A 1 177 ? 2.245 23.666 -10.655 1.00 39.00 177 TYR A C 1
ATOM 1384 O O . TYR A 1 177 ? 2.023 23.742 -11.862 1.00 39.00 177 TYR A O 1
ATOM 1392 N N . GLN A 1 178 ? 2.880 24.640 -9.996 1.00 34.84 178 GLN A N 1
ATOM 1393 C CA . GLN A 1 178 ? 3.352 25.845 -10.680 1.00 34.84 178 GLN A CA 1
ATOM 1394 C C . GLN A 1 178 ? 4.622 25.590 -11.500 1.00 34.84 178 GLN A C 1
ATOM 1396 O O . GLN A 1 178 ? 4.739 26.128 -12.597 1.00 34.84 178 GLN A O 1
ATOM 1401 N N . THR A 1 179 ? 5.526 24.716 -11.042 1.00 38.25 179 THR A N 1
ATOM 1402 C CA . THR A 1 179 ? 6.802 24.464 -11.734 1.00 38.25 179 THR A CA 1
ATOM 1403 C C . THR A 1 179 ? 6.617 23.726 -13.062 1.00 38.25 179 THR A C 1
ATOM 1405 O O . THR A 1 179 ? 7.298 24.032 -14.037 1.00 38.25 179 THR A O 1
ATOM 1408 N N . LEU A 1 180 ? 5.642 22.814 -13.139 1.00 40.06 180 LEU A N 1
ATOM 1409 C CA . LEU A 1 180 ? 5.313 22.093 -14.377 1.00 40.06 180 LEU A CA 1
ATOM 1410 C C . LEU A 1 180 ? 4.647 22.989 -15.435 1.00 40.06 180 LEU A C 1
ATOM 1412 O O . LEU A 1 180 ? 4.773 22.720 -16.624 1.00 40.06 180 LEU A O 1
ATOM 1416 N N . ASN A 1 181 ? 3.985 24.074 -15.018 1.00 38.81 181 ASN A N 1
ATOM 1417 C CA . ASN A 1 181 ? 3.307 24.998 -15.931 1.00 38.81 181 ASN A CA 1
ATOM 1418 C C . ASN A 1 181 ? 4.166 26.217 -16.315 1.00 38.81 181 ASN A C 1
ATOM 1420 O O . ASN A 1 181 ? 3.889 26.855 -17.334 1.00 38.81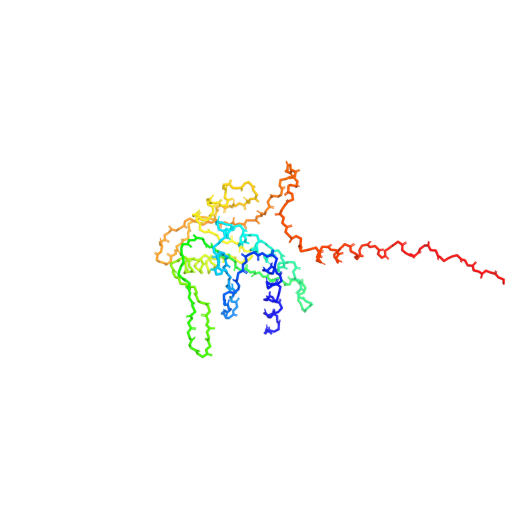 181 ASN A O 1
ATOM 1424 N N . SER A 1 182 ? 5.227 26.530 -15.560 1.00 39.47 182 SER A N 1
ATOM 1425 C CA . SER A 1 182 ? 6.157 27.621 -15.888 1.00 39.47 182 SER A CA 1
ATOM 1426 C C . SER A 1 182 ? 7.079 27.327 -17.078 1.00 39.47 182 SER A C 1
ATOM 1428 O O . SER A 1 182 ? 7.512 28.265 -17.745 1.00 39.47 182 SER A O 1
ATOM 1430 N N . GLU A 1 183 ? 7.339 26.058 -17.412 1.00 41.38 183 GLU A N 1
ATOM 1431 C CA . GLU A 1 183 ? 8.204 25.707 -18.556 1.00 41.38 183 GLU A CA 1
ATOM 1432 C C . GLU A 1 183 ? 7.531 25.926 -19.925 1.00 41.38 183 GLU A C 1
ATOM 1434 O O . GLU A 1 183 ? 8.203 25.990 -20.954 1.00 41.38 183 GLU A O 1
ATOM 1439 N N . THR A 1 184 ? 6.215 26.146 -19.956 1.00 40.06 184 THR A N 1
ATOM 1440 C CA . THR A 1 184 ? 5.460 26.399 -21.195 1.00 40.06 184 THR A CA 1
ATOM 1441 C C . THR A 1 184 ? 5.478 27.859 -21.667 1.00 40.06 184 THR A C 1
ATOM 1443 O O . THR A 1 184 ? 5.046 28.126 -22.786 1.00 40.06 184 THR A O 1
ATOM 1446 N N . ASN A 1 185 ? 6.019 28.805 -20.883 1.00 35.03 185 ASN A N 1
ATOM 1447 C CA . ASN A 1 185 ? 6.015 30.241 -21.221 1.00 35.03 185 ASN A CA 1
ATOM 1448 C C . ASN A 1 185 ? 7.336 30.801 -21.784 1.00 35.03 185 ASN A C 1
ATOM 1450 O O . ASN A 1 185 ? 7.422 31.986 -22.099 1.00 35.03 185 ASN A O 1
ATOM 1454 N N . LEU A 1 186 ? 8.354 29.968 -22.019 1.00 37.91 186 LEU A N 1
ATOM 1455 C CA . LEU A 1 186 ? 9.628 30.416 -22.610 1.00 37.91 186 LEU A CA 1
ATOM 1456 C C . LEU A 1 186 ? 9.618 30.550 -24.147 1.00 37.91 186 LEU A C 1
ATOM 1458 O O . LEU A 1 186 ? 10.649 30.848 -24.742 1.00 37.91 186 LEU A O 1
ATOM 1462 N N . LYS A 1 187 ? 8.464 30.391 -24.813 1.00 41.19 187 LYS A N 1
ATOM 1463 C CA . LYS A 1 187 ? 8.332 30.601 -26.272 1.00 41.19 187 LYS A CA 1
ATOM 1464 C C . LYS A 1 187 ? 7.699 31.936 -26.690 1.00 41.19 187 LYS A C 1
ATOM 1466 O O . LYS A 1 187 ? 7.575 32.166 -27.887 1.00 41.19 187 LYS A O 1
ATOM 1471 N N . GLN A 1 188 ? 7.359 32.832 -25.758 1.00 39.28 188 GLN A N 1
ATOM 1472 C CA . GLN A 1 188 ? 6.770 34.145 -26.086 1.00 39.28 188 GLN A CA 1
ATOM 1473 C C . GLN A 1 188 ? 7.663 35.368 -25.800 1.00 39.28 188 GLN A C 1
ATOM 1475 O O . GLN A 1 188 ? 7.234 36.487 -26.048 1.00 39.28 188 GLN A O 1
ATOM 1480 N N . VAL A 1 189 ? 8.919 35.193 -25.367 1.00 38.50 189 VAL A N 1
ATOM 1481 C CA . VAL A 1 189 ? 9.820 36.331 -25.051 1.00 38.50 189 VAL A CA 1
ATOM 1482 C C . VAL A 1 189 ? 10.791 36.694 -26.196 1.00 38.50 189 VAL A C 1
ATOM 1484 O O . VAL A 1 189 ? 11.524 37.667 -26.095 1.00 38.50 189 VAL A O 1
ATOM 1487 N N . ASN A 1 190 ? 10.760 36.002 -27.343 1.00 37.69 190 ASN A N 1
ATOM 1488 C CA . ASN A 1 190 ? 11.667 36.286 -28.476 1.00 37.69 190 ASN A CA 1
ATOM 1489 C C . ASN A 1 190 ? 11.051 37.123 -29.617 1.00 37.69 190 ASN A C 1
ATOM 1491 O O . ASN A 1 190 ? 11.461 36.995 -30.767 1.00 37.69 190 ASN A O 1
ATOM 1495 N N . GLN A 1 191 ? 10.096 38.006 -29.323 1.00 41.53 191 GLN A N 1
ATOM 1496 C CA . GLN A 1 191 ? 9.609 39.004 -30.287 1.00 41.53 191 GLN A CA 1
ATOM 1497 C C . GLN A 1 191 ? 9.608 40.403 -29.672 1.00 41.53 191 GLN A C 1
ATOM 1499 O O . GLN A 1 191 ? 8.562 40.989 -29.419 1.00 41.53 191 GLN A O 1
ATOM 1504 N N . THR A 1 192 ? 10.794 40.939 -29.391 1.00 39.56 192 THR A N 1
ATOM 1505 C CA . THR A 1 192 ? 11.049 42.392 -29.401 1.00 39.56 192 THR A CA 1
ATOM 1506 C C . THR A 1 192 ? 12.557 42.626 -29.436 1.00 39.56 192 THR A C 1
ATOM 1508 O O . THR A 1 192 ? 13.185 42.974 -28.444 1.00 39.56 192 THR A O 1
ATOM 1511 N N . ILE A 1 193 ? 13.164 42.387 -30.598 1.00 45.50 193 ILE A N 1
ATOM 1512 C CA . ILE A 1 193 ? 14.423 43.039 -30.961 1.00 45.50 193 ILE A CA 1
ATOM 1513 C C . ILE A 1 193 ? 14.237 43.505 -32.400 1.00 45.50 193 ILE A C 1
ATOM 1515 O O . ILE A 1 193 ? 14.380 42.711 -33.324 1.00 45.50 193 ILE A O 1
ATOM 1519 N N . ASP A 1 194 ? 13.880 44.777 -32.558 1.00 35.50 194 ASP A N 1
ATOM 1520 C CA . ASP A 1 194 ? 14.038 45.497 -33.819 1.00 35.50 194 ASP A CA 1
ATOM 1521 C C . ASP A 1 194 ? 15.223 46.474 -33.704 1.00 35.50 194 ASP A C 1
ATOM 1523 O O . ASP A 1 194 ? 15.591 46.883 -32.596 1.00 35.50 194 ASP A O 1
ATOM 1527 N N . PRO A 1 195 ? 15.883 46.784 -34.833 1.00 40.22 195 PRO A N 1
ATOM 1528 C CA . PRO A 1 195 ? 17.288 47.160 -34.877 1.00 40.22 195 PRO A CA 1
ATOM 1529 C C . PRO A 1 195 ? 17.489 48.670 -34.724 1.00 40.22 195 PRO A C 1
ATOM 1531 O O . PRO A 1 195 ? 16.795 49.470 -35.346 1.00 40.22 195 PRO A O 1
ATOM 1534 N N . ILE A 1 196 ? 18.510 49.072 -33.968 1.00 35.78 196 ILE A N 1
ATOM 1535 C CA . ILE A 1 196 ? 19.018 50.447 -34.021 1.00 35.78 196 ILE A CA 1
ATOM 1536 C C . ILE A 1 196 ? 20.003 50.518 -35.194 1.00 35.78 196 ILE A C 1
ATOM 1538 O O . ILE A 1 196 ? 21.095 49.951 -35.135 1.00 35.78 196 ILE A O 1
ATOM 1542 N N . GLN A 1 197 ? 19.577 51.170 -36.278 1.00 40.97 197 GLN A N 1
ATOM 1543 C CA . GLN A 1 197 ? 20.445 51.683 -37.338 1.00 40.97 197 GLN A CA 1
ATOM 1544 C C . GLN A 1 197 ? 20.831 53.146 -37.058 1.00 40.97 197 GLN A C 1
ATOM 1546 O O . GLN A 1 197 ? 20.037 53.887 -36.483 1.00 40.97 197 GLN A O 1
ATOM 1551 N N . SER A 1 198 ? 22.013 53.493 -37.589 1.00 37.75 198 SER A N 1
ATOM 1552 C CA . SER A 1 198 ? 22.744 54.776 -37.660 1.00 37.75 198 SER A CA 1
ATOM 1553 C C . SER A 1 198 ? 23.457 55.248 -36.399 1.00 37.75 198 SER A C 1
ATOM 1555 O O . SER A 1 198 ? 22.771 55.751 -35.484 1.00 37.75 198 SER A O 1
#